Protein AF-A0A2H6ND97-F1 (afdb_monomer)

Secondary structure (DSSP, 8-state):
----------------------------------PPPPPP-HHHHHH-TTEEE-SSTTEEEETTTTEEEE-TTTTHHHHHHHHHSHHHHHHHHHHHHSPPGGGTSPPSS--HHHHHHHHHHHHHHIIIIISTTT---TTHHHHHHHHHHHHT-TT----HHHHHHHIIIIIHHHHHHHHHHHHTT-S-EEEEE--EEETTEEEEEEEEEEEETTTEEEEEEEEEEEES---HHHHHHHHHHHHHHTT---

Nearest PDB structures (foldseek):
  6m81-assembly1_C-2  TM=5.224E-01  e=5.714E-01  Streptomyces fradiae
  8esd-assembly1_N  TM=2.437E-01  e=3.984E-02  Homo sapiens
  4x55-assembly1_A  TM=3.660E-01  e=1.658E+00  Acinetobacter baumannii
  4pn1-assembly1_B  TM=4.320E-01  e=6.096E+00  Schizosaccharomyces pombe
  9hcj-assembly1_R0  TM=2.308E-01  e=7.682E-01  Dictyostelium discoideum

pLDDT: mean 81.73, std 19.16, range [28.67, 96.5]

Radius of gyration: 41.6 Å; Cα contacts (8 Å, |Δi|>4): 241; chains: 1; bounding box: 97×61×101 Å

Mean predicted aligned error: 16.31 Å

Sequence (250 aa):
PLMAFSSSPGTSVLCSGRSTAAELPTQIFNIMSKKRRCKFNNDLRSEFPFIKKAKSDYMVKCEKCNGEFSISHGGKNDISKHLKTQKHKRYLNTAASSSKIQEIFQKTTYGDKEKKLALAEGLMSFHAISDINHNHSFRFMDCTSQVVKKLFNKNFACARTKSEAIVCNVLSPYAFSELNKNLEKINFISIYSDASNHKDIKLFPTIIRFFDSETGIKIRIFDFVSLPGETSEIIFSSIINILEKKQFKT

Foldseek 3Di:
DDDDDDDDDDDDDDDDDDDDDDDDDDDDDPPPDPQFFDFDDVVLCVVQVQWADDPDRQWIAGNQQRDIDGCGHPNVVVVVVVCVDPSSVVSNVCVVPDDDVVVVDDDPDDDPVRVVLVVVLLVCLCVQCVDPVHNDQLQVQQVVQVVCCVPPNVPRDRHSVNSCCSVVVPVVVVVLVVVLVQVVVFDDKDWDWDWDDDPQWTKIFTKIWGADPVPGIDIGTQDIDTWRDDDPVRVVVVVVVSCVVSVNDD

Solvent-accessible surface area (backbone atoms only — not comparable to full-atom values): 15347 Å² total; per-residue (Å²): 138,89,85,87,88,79,85,88,88,89,82,91,82,88,86,88,86,88,83,89,82,81,91,75,94,73,90,72,83,83,77,78,73,79,79,76,66,34,58,81,46,71,69,58,37,69,77,36,73,57,47,41,82,47,98,42,65,36,29,33,30,32,66,81,58,73,46,74,49,68,21,34,85,52,36,70,54,37,53,55,50,48,64,68,31,67,69,40,48,50,39,49,51,50,60,70,72,51,78,61,72,77,76,73,52,84,71,94,69,78,54,72,68,56,50,53,48,53,49,52,45,49,50,50,36,39,52,44,40,67,29,85,90,55,55,38,61,58,70,57,28,55,60,47,25,54,51,46,18,72,77,77,35,80,81,53,78,44,30,33,72,53,31,49,49,44,43,66,70,48,52,47,55,48,54,52,54,54,52,51,61,54,50,76,75,48,92,64,76,46,82,47,73,54,84,49,72,57,88,92,44,34,33,36,46,35,30,39,34,39,70,40,94,91,80,40,78,44,76,46,82,73,48,75,44,79,43,100,64,84,49,70,67,56,52,52,51,48,53,51,53,53,38,52,76,69,67,50,85,124

Structure (mmCIF, N/CA/C/O backbone):
data_AF-A0A2H6ND97-F1
#
_entry.id   AF-A0A2H6ND97-F1
#
loop_
_atom_site.group_PDB
_atom_site.id
_atom_site.type_symbol
_atom_site.label_atom_id
_atom_site.label_alt_id
_atom_site.label_comp_id
_atom_site.label_asym_id
_atom_site.label_entity_id
_atom_site.label_seq_id
_atom_site.pdbx_PDB_ins_code
_atom_site.Cartn_x
_atom_site.Cartn_y
_atom_site.Cartn_z
_atom_site.occupancy
_atom_site.B_iso_or_equiv
_atom_site.auth_seq_id
_atom_site.auth_comp_id
_atom_site.auth_asym_id
_atom_site.auth_atom_id
_atom_site.pdbx_PDB_model_num
ATOM 1 N N . PRO A 1 1 ? -54.357 34.511 9.712 1.00 42.59 1 PRO A N 1
ATOM 2 C CA . PRO A 1 1 ? -55.772 34.549 10.146 1.00 42.59 1 PRO A CA 1
ATOM 3 C C . PRO A 1 1 ? -55.859 34.940 11.625 1.00 42.59 1 PRO A C 1
ATOM 5 O O . PRO A 1 1 ? -55.435 34.196 12.502 1.00 42.59 1 PRO A O 1
ATOM 8 N N . LEU A 1 2 ? -56.302 36.177 11.835 1.00 28.67 2 LEU A N 1
ATOM 9 C CA . LEU A 1 2 ? -56.611 36.801 13.115 1.00 28.67 2 LEU A CA 1
ATOM 10 C C . LEU A 1 2 ? -57.706 36.031 13.868 1.00 28.67 2 LEU A C 1
ATOM 12 O O . LEU A 1 2 ? -58.612 35.508 13.227 1.00 28.67 2 LEU A O 1
ATOM 16 N N . MET A 1 3 ? -57.679 36.064 15.201 1.00 35.06 3 MET A N 1
ATOM 17 C CA . MET A 1 3 ? -58.667 36.791 16.022 1.00 35.06 3 MET A CA 1
ATOM 18 C C . MET A 1 3 ? -58.391 36.559 17.515 1.00 35.06 3 MET A C 1
A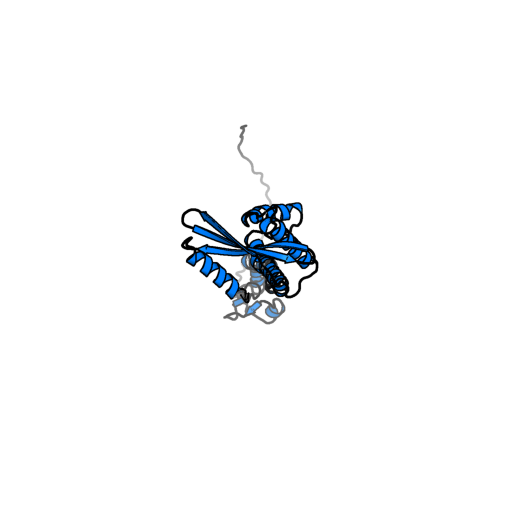TOM 20 O O . MET A 1 3 ? -58.026 35.468 17.942 1.00 35.06 3 MET A O 1
ATOM 24 N N . ALA A 1 4 ? -58.523 37.649 18.266 1.00 33.72 4 ALA A N 1
ATOM 25 C CA . ALA A 1 4 ? -58.331 37.790 19.703 1.00 33.72 4 ALA A CA 1
ATOM 26 C C . ALA A 1 4 ? -59.662 37.590 20.469 1.00 33.72 4 ALA A C 1
ATOM 28 O O . ALA A 1 4 ? -60.594 37.026 19.908 1.00 33.72 4 ALA A O 1
ATOM 29 N N . PHE A 1 5 ? -59.724 38.146 21.691 1.00 32.31 5 PHE A N 1
ATOM 30 C CA . PHE A 1 5 ? -60.835 38.289 22.662 1.00 32.31 5 PHE A CA 1
ATOM 31 C C . PHE A 1 5 ? -60.819 37.260 23.814 1.00 32.31 5 PHE A C 1
ATOM 33 O O . PHE A 1 5 ? -60.649 36.074 23.576 1.00 32.31 5 PHE A O 1
ATOM 40 N N . SER A 1 6 ? -61.011 37.596 25.098 1.00 31.42 6 SER A N 1
ATOM 41 C CA . SER A 1 6 ? -61.066 38.870 25.845 1.00 31.42 6 SER A CA 1
ATOM 42 C C . SER A 1 6 ? -61.337 38.581 27.338 1.00 31.42 6 SER A C 1
ATOM 44 O O . SER A 1 6 ? -62.064 37.644 27.641 1.00 31.42 6 SER A O 1
ATOM 46 N N . SER A 1 7 ? -60.789 39.430 28.220 1.00 32.62 7 SER A N 1
ATOM 47 C CA . SER A 1 7 ? -61.347 39.984 29.485 1.00 32.62 7 SER A CA 1
ATOM 48 C C . SER A 1 7 ? -62.033 39.118 30.576 1.00 32.62 7 SER A C 1
ATOM 50 O O . SER A 1 7 ? -63.025 38.440 30.338 1.00 32.62 7 SER A O 1
ATOM 52 N N . SER A 1 8 ? -61.542 39.332 31.809 1.00 32.28 8 SER A N 1
ATOM 53 C CA . SER A 1 8 ? -62.009 39.040 33.195 1.00 32.28 8 SER A CA 1
ATOM 54 C C . SER A 1 8 ? -63.417 39.601 33.565 1.00 32.28 8 SER A C 1
ATOM 56 O O . SER A 1 8 ? -64.051 40.142 32.662 1.00 32.28 8 SER A O 1
ATOM 58 N N . PRO A 1 9 ? -63.883 39.705 34.851 1.00 44.09 9 PRO A N 1
ATOM 59 C CA . PRO A 1 9 ? -63.576 39.051 36.156 1.00 44.09 9 PRO A CA 1
ATOM 60 C C . PRO A 1 9 ? -64.848 38.660 36.999 1.00 44.09 9 PRO A C 1
ATOM 62 O O . PRO A 1 9 ? -65.975 38.893 36.578 1.00 44.09 9 PRO A O 1
ATOM 65 N N . GLY A 1 10 ? -64.666 38.166 38.241 1.00 29.59 10 GLY A N 1
ATOM 66 C CA . GLY A 1 10 ? -65.697 38.085 39.314 1.00 29.59 10 GLY A CA 1
ATOM 67 C C . GLY A 1 10 ? -66.042 36.645 39.747 1.00 29.59 10 GLY A C 1
ATOM 68 O O . GLY A 1 10 ? -65.945 35.736 38.938 1.00 29.59 10 GLY A O 1
ATOM 69 N N . THR A 1 11 ? -66.414 36.290 40.981 1.00 32.81 11 THR A N 1
ATOM 70 C CA . THR A 1 11 ? -66.729 37.024 42.217 1.00 32.81 11 THR A CA 1
ATOM 71 C C . THR A 1 11 ? -66.688 36.010 43.377 1.00 32.81 11 THR A C 1
ATOM 73 O O . THR A 1 11 ? -66.911 34.817 43.188 1.00 32.81 11 THR A O 1
ATOM 76 N N . SER A 1 12 ? -66.400 36.495 44.580 1.00 32.78 12 SER A N 1
ATOM 77 C CA . SER A 1 12 ? -66.415 35.807 45.877 1.00 32.78 12 SER A CA 1
ATOM 78 C C . SER A 1 12 ? -67.791 35.285 46.317 1.00 32.78 12 SER A C 1
ATOM 80 O O . SER A 1 12 ? -68.779 35.997 46.150 1.00 32.78 12 SER A O 1
ATOM 82 N N . VAL A 1 13 ? -67.826 34.157 47.042 1.00 36.06 13 VAL A N 1
ATOM 83 C CA . VAL A 1 13 ? -68.903 33.820 47.995 1.00 36.06 13 VAL A CA 1
ATOM 84 C C . VAL A 1 13 ? -68.297 33.230 49.276 1.00 36.06 13 VAL A C 1
ATOM 86 O O . VAL A 1 13 ? -67.454 32.336 49.230 1.00 36.06 13 VAL A O 1
ATOM 89 N N . LEU A 1 14 ? -68.721 33.795 50.410 1.00 30.95 14 LEU A N 1
ATOM 90 C CA . LEU A 1 14 ? -68.419 33.399 51.785 1.00 30.95 14 LEU A CA 1
ATOM 91 C C . LEU A 1 14 ? -69.049 32.044 52.147 1.00 30.95 14 LEU A C 1
ATOM 93 O O . LEU A 1 14 ? -70.164 31.768 51.722 1.00 30.95 14 LEU A O 1
ATOM 97 N N . CYS A 1 15 ? -68.450 31.316 53.096 1.00 31.92 15 CYS A N 1
ATOM 98 C CA . CYS A 1 15 ? -69.234 30.818 54.230 1.00 31.92 15 CYS A CA 1
ATOM 99 C C . CYS A 1 15 ? -68.372 30.573 55.477 1.00 31.92 15 CYS A C 1
ATOM 101 O O . CYS A 1 15 ? -67.265 30.045 55.433 1.00 31.92 15 CYS A O 1
ATOM 103 N N . SER A 1 16 ? -68.925 31.040 56.586 1.00 30.59 16 SER A N 1
ATOM 104 C CA . SER A 1 16 ? -68.408 31.176 57.942 1.00 30.59 16 SER A CA 1
ATOM 105 C C . SER A 1 16 ? -68.450 29.887 58.766 1.00 30.59 16 SER A C 1
ATOM 107 O O . SER A 1 16 ? -69.425 29.145 58.691 1.00 30.59 16 SER A O 1
ATOM 109 N N . GLY A 1 17 ? -67.483 29.717 59.672 1.00 32.62 17 GLY A N 1
ATOM 110 C CA . GLY A 1 17 ? -67.534 28.737 60.760 1.00 32.62 17 GLY A CA 1
ATOM 111 C C . GLY A 1 17 ? -66.622 29.148 61.915 1.00 32.62 17 GLY A C 1
ATOM 112 O O . GLY A 1 17 ? -65.412 28.965 61.858 1.00 32.62 17 GLY A O 1
ATOM 113 N N . ARG A 1 18 ? -67.212 29.757 62.945 1.00 31.30 18 ARG A N 1
ATOM 114 C CA . ARG A 1 18 ? -66.576 30.243 64.178 1.00 31.30 18 ARG A CA 1
ATOM 115 C C . ARG A 1 18 ? -66.585 29.114 65.211 1.00 31.30 18 ARG A C 1
ATOM 117 O O . ARG A 1 18 ? -67.646 28.547 65.448 1.00 31.30 18 ARG A O 1
ATOM 124 N N . SER A 1 19 ? -65.463 28.823 65.864 1.00 35.66 19 SER A N 1
ATOM 125 C CA . SER A 1 19 ? -65.437 28.146 67.172 1.00 35.66 19 SER A CA 1
ATOM 126 C C . SER A 1 19 ? -64.138 28.484 67.903 1.00 35.66 19 SER A C 1
ATOM 128 O O . SER A 1 19 ? -63.039 28.211 67.439 1.00 35.66 19 SER A O 1
ATOM 130 N N . THR A 1 20 ? -64.315 29.173 69.021 1.00 39.00 20 THR A N 1
ATOM 131 C CA . THR A 1 20 ? -63.338 29.644 70.004 1.00 39.00 20 THR A CA 1
ATOM 132 C C . THR A 1 20 ? -62.851 28.512 70.908 1.00 39.00 20 THR A C 1
ATOM 134 O O . THR A 1 20 ? -63.698 27.754 71.369 1.00 39.00 20 THR A O 1
ATOM 137 N N . ALA A 1 21 ? -61.562 28.481 71.273 1.00 31.41 21 ALA A N 1
ATOM 138 C CA . ALA A 1 21 ? -61.109 28.140 72.632 1.00 31.41 21 ALA A CA 1
ATOM 139 C C . ALA A 1 21 ? -59.585 28.323 72.809 1.00 31.41 21 ALA A C 1
ATOM 141 O O . ALA A 1 21 ? -58.796 27.666 72.141 1.00 31.41 21 ALA A O 1
ATOM 142 N N . ALA A 1 22 ? -59.242 29.179 73.777 1.00 34.50 22 ALA A N 1
ATOM 143 C CA . ALA A 1 22 ? -58.078 29.145 74.668 1.00 34.50 22 ALA A CA 1
ATOM 144 C C . ALA A 1 22 ? -56.649 29.183 74.080 1.00 34.50 22 ALA A C 1
ATOM 146 O O . ALA A 1 22 ? -56.059 28.168 73.717 1.00 34.50 22 ALA A O 1
ATOM 147 N N . GLU A 1 23 ? -56.038 30.368 74.159 1.00 36.44 23 GLU A N 1
ATOM 148 C CA . GLU A 1 23 ? -54.586 30.529 74.259 1.00 36.44 23 GLU A CA 1
ATOM 149 C C . GLU A 1 23 ? -54.093 30.050 75.638 1.00 36.44 23 GLU A C 1
ATOM 151 O O . GLU A 1 23 ? -54.590 30.486 76.676 1.00 36.44 23 GLU A O 1
ATOM 156 N N . LEU A 1 24 ? -53.078 29.184 75.643 1.00 32.31 24 LEU A N 1
ATOM 157 C CA . LEU A 1 24 ? -52.228 28.881 76.798 1.00 32.31 24 LEU A CA 1
ATOM 158 C C . LEU A 1 24 ? -50.775 29.161 76.379 1.00 32.31 24 LEU A C 1
ATOM 160 O O . LEU A 1 24 ? -50.288 28.541 75.430 1.00 32.31 24 LEU A O 1
ATOM 164 N N . PRO A 1 25 ? -50.057 30.091 77.033 1.00 45.16 25 PRO A N 1
ATOM 165 C CA . PRO A 1 25 ? -48.719 30.466 76.612 1.00 45.16 25 PRO A CA 1
ATOM 166 C C . PRO A 1 25 ? -47.714 29.464 77.177 1.00 45.16 25 PRO A C 1
ATOM 168 O O . PRO A 1 25 ? -47.534 29.368 78.387 1.00 45.16 25 PRO A O 1
ATOM 171 N N . THR A 1 26 ? -47.012 28.737 76.308 1.00 38.34 26 THR A N 1
ATOM 172 C CA . THR A 1 26 ? -45.826 27.980 76.732 1.00 38.34 26 THR A CA 1
ATOM 173 C C . THR A 1 26 ? -44.626 28.437 75.921 1.00 38.34 26 THR A C 1
ATOM 175 O O . THR A 1 26 ? -44.453 28.080 74.757 1.00 38.34 26 THR A O 1
ATOM 178 N N . GLN A 1 27 ? -43.804 29.275 76.551 1.00 46.97 27 GLN A N 1
ATOM 179 C CA . GLN A 1 27 ? -42.460 29.592 76.090 1.00 46.97 27 GLN A CA 1
ATOM 180 C C . GLN A 1 27 ? -41.641 28.295 76.052 1.00 46.97 27 GLN A C 1
ATOM 182 O O . GLN A 1 27 ? -41.197 27.803 77.087 1.00 46.97 27 GLN A O 1
ATOM 187 N N . ILE A 1 28 ? -41.436 27.730 74.862 1.00 41.16 28 ILE A N 1
ATOM 188 C CA . ILE A 1 28 ? -40.452 26.666 74.660 1.00 41.16 28 ILE A CA 1
ATOM 189 C C . ILE A 1 28 ? -39.147 27.326 74.221 1.00 41.16 28 ILE A C 1
ATOM 191 O O . ILE A 1 28 ? -39.034 27.890 73.134 1.00 41.16 28 ILE A O 1
ATOM 195 N N . PHE A 1 29 ? -38.168 27.255 75.119 1.00 38.69 29 PHE A N 1
ATOM 196 C CA . PHE A 1 29 ? -36.759 27.563 74.907 1.00 38.69 29 PHE A CA 1
ATOM 197 C C . PHE A 1 29 ? -36.265 27.074 73.536 1.00 38.69 29 PHE A C 1
ATOM 199 O O . PHE A 1 29 ? -36.185 25.875 73.270 1.00 38.69 29 PHE A O 1
ATOM 206 N N . ASN A 1 30 ? -35.863 28.010 72.679 1.00 41.06 30 ASN A N 1
ATOM 207 C CA . ASN A 1 30 ? -35.266 27.718 71.383 1.00 41.06 30 ASN A CA 1
ATOM 208 C C . ASN A 1 30 ? -33.776 27.358 71.571 1.00 41.06 30 ASN A C 1
ATOM 210 O O . ASN A 1 30 ? -32.883 28.153 71.280 1.00 41.06 30 ASN A O 1
ATOM 214 N N . ILE A 1 31 ? -33.479 26.166 72.100 1.00 49.66 31 ILE A N 1
ATOM 215 C CA . ILE A 1 31 ? -32.113 25.622 72.075 1.00 49.66 31 ILE A CA 1
ATOM 216 C C . ILE A 1 31 ? -31.873 25.083 70.663 1.00 49.66 31 ILE A C 1
ATOM 218 O O . ILE A 1 31 ? -32.114 23.911 70.366 1.00 49.66 31 ILE A O 1
ATOM 222 N N . MET A 1 32 ? -31.385 25.938 69.763 1.00 47.47 32 MET A N 1
ATOM 223 C CA . MET A 1 32 ? -30.831 25.483 68.489 1.00 47.47 32 MET A CA 1
ATOM 224 C C . MET A 1 32 ? -29.595 24.621 68.771 1.00 47.47 32 MET A C 1
ATOM 226 O O . MET A 1 32 ? -28.483 25.123 68.937 1.00 47.47 32 MET A O 1
ATOM 230 N N . SER A 1 33 ? -29.779 23.302 68.833 1.00 52.84 33 SER A N 1
ATOM 231 C CA . SER A 1 33 ? -28.662 22.362 68.887 1.00 52.84 33 SER A CA 1
ATOM 232 C C . SER A 1 33 ? -27.749 22.594 67.676 1.00 52.84 33 SER A C 1
ATOM 234 O O . SER A 1 33 ? -28.172 22.573 66.516 1.00 52.84 33 SER A O 1
ATOM 236 N N . LYS A 1 34 ? -26.466 22.867 67.933 1.00 58.28 34 LYS A N 1
ATOM 237 C CA . LYS A 1 34 ? -25.456 23.021 66.881 1.00 58.28 34 LYS A CA 1
ATOM 238 C C . LYS A 1 34 ? -25.387 21.701 66.110 1.00 58.28 34 LYS A C 1
ATOM 240 O O . LYS A 1 34 ? -24.905 20.707 66.653 1.00 58.28 34 LYS A O 1
ATOM 245 N N . LYS A 1 35 ? -25.892 21.673 64.866 1.00 63.50 35 LYS A N 1
ATOM 246 C CA . LYS A 1 35 ? -25.902 20.462 64.025 1.00 63.50 35 LYS A CA 1
ATOM 247 C C . LYS A 1 35 ? -24.499 19.849 64.005 1.00 63.50 35 LYS A C 1
ATOM 249 O O . LYS A 1 35 ? -23.542 20.487 63.559 1.00 63.50 35 LYS A O 1
ATOM 254 N N . ARG A 1 36 ? -24.369 18.629 64.538 1.00 75.81 36 ARG A N 1
ATOM 255 C CA . ARG A 1 36 ? -23.093 17.904 64.570 1.00 75.81 36 ARG A CA 1
ATOM 256 C C . ARG A 1 36 ? -22.639 17.651 63.135 1.00 75.81 36 ARG A C 1
ATOM 258 O O . ARG A 1 36 ? -23.415 17.169 62.316 1.00 75.81 36 ARG A O 1
ATOM 265 N N . ARG A 1 37 ? -21.383 17.997 62.834 1.00 84.19 37 ARG A N 1
ATOM 266 C CA . ARG A 1 37 ? -20.800 17.750 61.512 1.00 84.19 37 ARG A CA 1
ATOM 267 C C . ARG A 1 37 ? -20.569 16.253 61.318 1.00 84.19 37 ARG A C 1
ATOM 269 O O . ARG A 1 37 ? -20.000 15.611 62.198 1.00 84.19 37 ARG A O 1
ATOM 276 N N . CYS A 1 38 ? -20.978 15.716 60.173 1.00 88.00 38 CYS A N 1
ATOM 277 C CA . CYS A 1 38 ? -20.777 14.308 59.833 1.00 88.00 38 CYS A CA 1
ATOM 278 C C . CYS A 1 38 ? -19.351 14.076 59.311 1.00 88.00 38 CYS A C 1
ATOM 280 O O . CYS A 1 38 ? -18.889 14.795 58.426 1.00 88.00 38 CYS A O 1
ATOM 282 N N . LYS A 1 39 ? -18.653 13.089 59.881 1.00 91.62 39 LYS A N 1
ATOM 283 C CA . LYS A 1 39 ? -17.305 12.668 59.477 1.00 91.62 39 LYS A CA 1
ATOM 284 C C . LYS A 1 39 ? -17.371 11.369 58.684 1.00 91.62 39 LYS A C 1
ATOM 286 O O . LYS A 1 39 ? -18.285 10.572 58.883 1.00 91.62 39 LYS A O 1
ATOM 291 N N . PHE A 1 40 ? -16.375 11.132 57.838 1.00 91.38 40 PHE A N 1
ATOM 292 C CA . PHE A 1 40 ? -16.239 9.856 57.143 1.00 91.38 40 PHE A CA 1
ATOM 293 C C . PHE A 1 40 ? -16.006 8.725 58.158 1.00 91.38 40 PHE A C 1
ATOM 295 O O . PHE A 1 40 ? -15.092 8.816 58.979 1.00 91.38 40 PHE A O 1
ATOM 302 N N . ASN A 1 41 ? -16.837 7.683 58.114 1.00 90.12 41 ASN A N 1
ATOM 303 C CA . ASN A 1 41 ? -16.824 6.555 59.047 1.00 90.12 41 ASN A CA 1
ATOM 304 C C . ASN A 1 41 ? -16.849 5.211 58.293 1.00 90.12 41 ASN A C 1
ATOM 306 O O . ASN A 1 41 ? -16.947 5.169 57.064 1.00 90.12 41 ASN A O 1
ATOM 310 N N . ASN A 1 42 ? -16.744 4.106 59.036 1.00 89.69 42 ASN A N 1
ATOM 311 C CA . ASN A 1 42 ? -16.729 2.765 58.448 1.00 89.69 42 ASN A CA 1
ATOM 312 C C . ASN A 1 42 ? -18.060 2.397 57.773 1.00 89.69 42 ASN A C 1
ATOM 314 O O . ASN A 1 42 ? -18.031 1.704 56.761 1.00 89.69 42 ASN A O 1
ATOM 318 N N . ASP A 1 43 ? -19.190 2.921 58.257 1.00 90.69 43 ASP A N 1
ATOM 319 C CA . ASP A 1 43 ? -20.515 2.662 57.674 1.00 90.69 43 ASP A CA 1
ATOM 320 C C . ASP A 1 43 ? -20.655 3.285 56.277 1.00 90.69 43 ASP A C 1
ATOM 322 O O . ASP A 1 43 ? -21.117 2.650 55.334 1.00 90.69 43 ASP A O 1
ATOM 326 N N . LEU A 1 44 ? -20.188 4.526 56.100 1.00 89.62 44 LEU A N 1
ATOM 327 C CA . LEU A 1 44 ? -20.158 5.170 54.784 1.00 89.62 44 LEU A CA 1
ATOM 328 C C . LEU A 1 44 ? -19.164 4.484 53.844 1.00 89.62 44 LEU A C 1
ATOM 330 O O . LEU A 1 44 ? -19.387 4.458 52.635 1.00 89.62 44 LEU A O 1
ATOM 334 N N . ARG A 1 45 ? -18.076 3.924 54.384 1.00 91.00 45 ARG A N 1
ATOM 335 C CA . ARG A 1 45 ? -17.090 3.168 53.606 1.00 91.00 45 ARG A CA 1
ATOM 336 C C . ARG A 1 45 ? -17.637 1.821 53.132 1.00 91.00 45 ARG A C 1
ATOM 338 O O . ARG A 1 45 ? -17.318 1.421 52.016 1.00 91.00 45 ARG A O 1
ATOM 345 N N . SER A 1 46 ? -18.423 1.124 53.953 1.00 91.31 46 SER A N 1
ATOM 346 C CA . SER A 1 46 ? -19.050 -0.144 53.567 1.00 91.31 46 SER A CA 1
ATOM 347 C C . SER A 1 46 ? -20.183 0.074 52.565 1.00 91.31 46 SER A C 1
ATOM 349 O O . SER A 1 46 ? -20.269 -0.661 51.585 1.00 91.31 46 SER A O 1
ATOM 351 N N . GLU A 1 47 ? -20.995 1.120 52.744 1.00 93.62 47 GLU A N 1
ATOM 352 C CA . GLU A 1 47 ? -22.092 1.438 51.824 1.00 93.62 47 GLU A CA 1
ATOM 353 C C . GLU A 1 47 ? -21.603 2.035 50.492 1.00 93.62 47 GLU A C 1
ATOM 355 O O . GLU A 1 47 ? -22.149 1.731 49.431 1.00 93.62 47 GLU A O 1
ATOM 360 N N . PHE A 1 48 ? -20.542 2.849 50.516 1.00 92.44 48 PHE A N 1
ATOM 361 C CA . PHE A 1 48 ? -19.969 3.475 49.322 1.00 92.44 48 PHE A CA 1
ATOM 362 C C . PHE A 1 48 ? -18.463 3.175 49.181 1.00 92.44 48 PHE A C 1
ATOM 364 O O . PHE A 1 48 ? -17.635 4.065 49.394 1.00 92.44 48 PHE A O 1
ATOM 371 N N . PRO A 1 49 ? -18.072 1.963 48.734 1.00 93.50 49 PRO A N 1
ATOM 372 C CA . PRO A 1 49 ? -16.663 1.544 48.675 1.00 93.50 49 PRO A CA 1
ATOM 373 C C . PRO A 1 49 ? -15.764 2.407 47.776 1.00 93.50 49 PRO A C 1
ATOM 375 O O . PRO A 1 49 ? -14.555 2.470 47.973 1.00 93.50 49 PRO A O 1
ATOM 378 N N . PHE A 1 50 ? -16.355 3.078 46.783 1.00 92.50 50 PHE A N 1
ATOM 379 C CA . PHE A 1 50 ? -15.671 3.959 45.828 1.00 92.50 50 PHE A CA 1
ATOM 380 C C . PHE A 1 50 ? -15.508 5.405 46.335 1.00 92.50 50 PHE A C 1
ATOM 382 O O . PHE A 1 50 ? -15.048 6.274 45.589 1.00 92.50 50 PHE A O 1
ATOM 389 N N . ILE A 1 51 ? -15.936 5.697 47.565 1.00 94.56 51 ILE A N 1
ATOM 390 C CA . ILE A 1 51 ? -15.734 6.983 48.229 1.00 94.56 51 ILE A CA 1
ATOM 391 C C . ILE A 1 51 ? -14.587 6.827 49.231 1.00 94.56 51 ILE A C 1
ATOM 393 O O . ILE A 1 51 ? -14.644 6.004 50.142 1.00 94.56 51 ILE A O 1
ATOM 397 N N . LYS A 1 52 ? -13.541 7.642 49.083 1.00 93.38 52 LYS A N 1
ATOM 398 C CA . LYS A 1 52 ? -12.379 7.658 49.979 1.00 93.38 52 LYS A CA 1
ATOM 399 C C . LYS A 1 52 ? -12.302 8.960 50.762 1.00 93.38 52 LYS A C 1
ATOM 401 O O . LYS A 1 52 ? -12.724 10.011 50.285 1.00 93.38 52 LYS A O 1
ATOM 406 N N . LYS A 1 53 ? -11.726 8.902 51.962 1.00 92.62 53 LYS A N 1
ATOM 407 C CA . LYS A 1 53 ? -11.394 10.096 52.748 1.00 92.62 53 LYS A CA 1
ATOM 408 C C . LYS A 1 53 ? -10.409 10.974 51.965 1.00 92.62 53 LYS A C 1
ATOM 410 O O . LYS A 1 53 ? -9.443 10.457 51.406 1.00 92.62 53 LYS A O 1
ATOM 415 N N . ALA A 1 54 ? -10.666 12.278 51.916 1.00 90.12 54 ALA A N 1
ATOM 416 C CA . ALA A 1 54 ? -9.777 13.259 51.297 1.00 90.12 54 ALA A CA 1
ATOM 417 C C . ALA A 1 54 ? -8.917 13.960 52.370 1.00 90.12 54 ALA A C 1
ATOM 419 O O . ALA A 1 54 ? -8.588 13.373 53.399 1.00 90.12 54 ALA A O 1
ATOM 420 N N . LYS A 1 55 ? -8.550 15.227 52.142 1.00 84.06 55 LYS A N 1
ATOM 421 C CA . LYS A 1 55 ? -7.641 16.000 53.010 1.00 84.06 55 LYS A CA 1
ATOM 422 C C . LYS A 1 55 ? -8.132 16.179 54.453 1.00 84.06 55 LYS A C 1
ATOM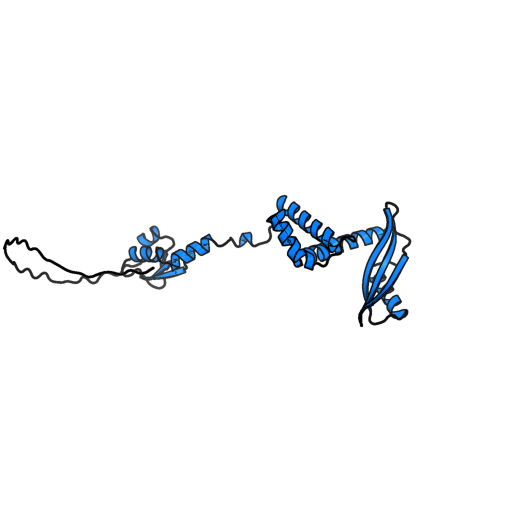 424 O O . LYS A 1 55 ? -7.320 16.409 55.340 1.00 84.06 55 LYS A O 1
ATOM 429 N N . SER A 1 56 ? -9.439 16.105 54.703 1.00 87.62 56 SER A N 1
ATOM 430 C CA . SER A 1 56 ? -10.022 16.287 56.036 1.00 87.62 56 SER A CA 1
ATOM 431 C C . SER A 1 56 ? -11.048 15.204 56.361 1.00 87.62 56 SER A C 1
ATOM 433 O O . SER A 1 56 ? -11.597 14.569 55.465 1.00 87.62 56 SER A O 1
ATOM 435 N N . ASP A 1 57 ? -11.356 15.028 57.650 1.00 86.38 57 ASP A N 1
ATOM 436 C CA . ASP A 1 57 ? -12.393 14.100 58.143 1.00 86.38 57 ASP A CA 1
ATOM 437 C C . ASP A 1 57 ? -13.786 14.332 57.539 1.00 86.38 57 ASP A C 1
ATOM 439 O O . ASP A 1 57 ? -14.635 13.444 57.589 1.00 86.38 57 ASP A O 1
ATOM 443 N N . TYR A 1 58 ? -14.026 15.527 57.000 1.00 91.88 58 TYR A N 1
ATOM 444 C CA . TYR A 1 58 ? -15.315 15.963 56.468 1.00 91.88 58 TYR A CA 1
ATOM 445 C C . TYR A 1 58 ? -15.351 16.001 54.938 1.00 91.88 58 TYR A C 1
ATOM 447 O O . TYR A 1 58 ? -16.411 16.238 54.366 1.00 91.88 58 TYR A O 1
ATOM 455 N N . MET A 1 59 ? -14.208 15.820 54.276 1.00 92.50 59 MET A N 1
ATOM 456 C CA . MET A 1 59 ? -14.083 15.844 52.822 1.00 92.50 59 MET A CA 1
ATOM 457 C C . MET A 1 59 ? -13.870 14.429 52.310 1.00 92.50 59 MET A C 1
ATOM 459 O O . MET A 1 59 ? -13.065 13.664 52.847 1.00 92.50 59 MET A O 1
ATOM 463 N N . VAL A 1 60 ? -14.559 14.099 51.229 1.00 94.38 60 VAL A N 1
ATOM 464 C CA . VAL A 1 60 ? -14.441 12.805 50.572 1.00 94.38 60 VAL A CA 1
ATOM 465 C C . VAL A 1 60 ? -14.170 12.981 49.091 1.00 94.38 60 VAL A C 1
ATOM 467 O O . VAL A 1 60 ? -14.512 13.997 48.486 1.00 94.38 60 VAL A O 1
ATOM 470 N N . LYS A 1 61 ? -13.549 11.964 48.510 1.00 95.31 61 LYS A N 1
ATOM 471 C CA . LYS A 1 61 ? -13.201 11.874 47.105 1.00 95.31 61 LYS A CA 1
ATOM 472 C C . LYS A 1 61 ? -13.911 10.682 46.486 1.00 95.31 61 LYS A C 1
ATOM 474 O O . LYS A 1 61 ? -13.787 9.559 46.966 1.00 95.31 61 LYS A O 1
ATOM 479 N N . CYS A 1 62 ? -14.636 10.929 45.406 1.00 95.12 62 CYS A N 1
ATOM 480 C CA . CYS A 1 62 ? -15.251 9.888 44.599 1.00 95.12 62 CYS A CA 1
ATOM 481 C C . CYS A 1 62 ? -14.245 9.354 43.585 1.00 95.12 62 CYS A C 1
ATOM 483 O O . CYS A 1 62 ? -13.810 10.095 42.708 1.00 95.12 62 CYS A O 1
ATOM 485 N N . GLU A 1 63 ? -13.906 8.071 43.662 1.00 93.62 63 GLU A N 1
ATOM 486 C CA . GLU A 1 63 ? -12.971 7.436 42.727 1.00 93.62 63 GLU A CA 1
ATOM 487 C C . GLU A 1 63 ? -13.557 7.278 41.328 1.00 93.62 63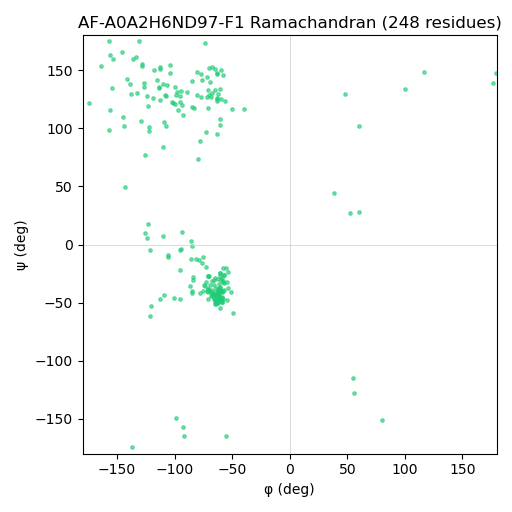 GLU A C 1
ATOM 489 O O . GLU A 1 63 ? -12.822 7.290 40.347 1.00 93.62 63 GLU A O 1
ATOM 494 N N . LYS A 1 64 ? -14.888 7.185 41.219 1.00 90.38 64 LYS A N 1
ATOM 495 C CA . LYS A 1 64 ? -15.560 7.015 39.927 1.00 90.38 64 LYS A CA 1
ATOM 496 C C . LYS A 1 64 ? -15.481 8.247 39.044 1.00 90.38 64 LYS A C 1
ATOM 498 O O . LYS A 1 64 ? -15.421 8.076 37.843 1.00 90.38 64 LYS A O 1
ATOM 503 N N . CYS A 1 65 ? -15.511 9.456 39.607 1.00 92.31 65 CYS A N 1
ATOM 504 C CA . CYS A 1 65 ? -15.466 10.703 38.830 1.00 92.31 65 CYS A CA 1
ATOM 505 C C . CYS A 1 65 ? -14.343 11.657 39.265 1.00 92.31 65 CYS A C 1
ATOM 507 O O . CYS A 1 65 ? -14.342 12.830 38.887 1.00 92.31 65 CYS A O 1
ATOM 509 N N . ASN A 1 66 ? -13.441 11.181 40.128 1.00 90.69 66 ASN A N 1
ATOM 510 C CA . ASN A 1 66 ? -12.334 11.926 40.729 1.00 90.69 66 ASN A CA 1
ATOM 511 C C . ASN A 1 66 ? -12.752 13.255 41.406 1.00 90.69 66 ASN A C 1
ATOM 513 O O . ASN A 1 66 ? -11.979 14.209 41.450 1.00 90.69 66 ASN A O 1
ATOM 517 N N . GLY A 1 67 ? -13.998 13.352 41.884 1.00 91.06 67 GLY A N 1
ATOM 518 C CA . GLY A 1 67 ? -14.566 14.579 42.451 1.00 91.06 67 GLY A CA 1
ATOM 519 C C . GLY A 1 67 ? -14.428 14.633 43.969 1.00 91.06 67 GLY A C 1
ATOM 520 O O . GLY A 1 67 ? -14.786 13.668 44.638 1.00 91.06 67 GLY A O 1
ATOM 521 N N . GLU A 1 68 ? -13.964 15.762 44.505 1.00 94.31 68 GLU A N 1
ATOM 522 C CA . GLU A 1 68 ? -13.893 16.021 45.950 1.00 94.31 68 GLU A CA 1
ATOM 523 C C . GLU A 1 68 ? -15.078 16.882 46.410 1.00 94.31 68 GLU A C 1
ATOM 525 O O . GLU A 1 68 ? -15.445 17.848 45.736 1.00 94.31 68 GLU A O 1
ATOM 530 N N . PHE A 1 69 ? -15.706 16.519 47.530 1.00 94.00 69 PHE A N 1
ATOM 531 C CA . PHE A 1 69 ? -16.831 17.254 48.114 1.00 94.00 69 PHE A CA 1
ATOM 532 C C . PHE A 1 69 ? -16.930 17.041 49.631 1.00 94.00 69 PHE A C 1
ATOM 534 O O . PHE A 1 69 ? -16.395 16.077 50.179 1.00 94.00 69 PHE A O 1
ATOM 541 N N . SER A 1 70 ? -17.619 17.957 50.317 1.00 93.81 70 SER A N 1
ATOM 542 C CA . SER A 1 70 ? -17.849 17.864 51.762 1.00 93.81 70 SER A CA 1
ATOM 543 C C . SER A 1 70 ? -19.072 17.004 52.082 1.00 93.81 70 SER A C 1
ATOM 545 O O . SER A 1 70 ? -20.100 17.119 51.418 1.00 93.81 70 SER A O 1
ATOM 547 N N . ILE A 1 71 ? -18.970 16.206 53.144 1.00 93.50 71 ILE A N 1
ATOM 548 C CA . ILE A 1 71 ? -20.072 15.446 53.753 1.00 93.50 71 ILE A CA 1
ATOM 549 C C . ILE A 1 71 ? -20.474 16.002 55.124 1.00 93.50 71 ILE A C 1
ATOM 551 O O . ILE A 1 71 ? -21.290 15.402 55.821 1.00 93.50 71 ILE A O 1
ATOM 555 N N . SER A 1 72 ? -19.916 17.149 55.533 1.00 90.81 72 SER A N 1
ATOM 556 C CA . SER A 1 72 ? -20.094 17.708 56.880 1.00 90.81 72 SER A CA 1
ATOM 557 C C . SER A 1 72 ? -21.547 17.950 57.278 1.00 90.81 72 SER A C 1
ATOM 559 O O . SER A 1 72 ? -21.829 17.977 58.473 1.00 90.81 72 SER A O 1
ATOM 561 N N . HIS A 1 73 ? -22.452 18.166 56.324 1.00 88.25 73 HIS A N 1
ATOM 562 C CA . HIS A 1 73 ? -23.817 18.615 56.602 1.00 88.25 73 HIS A CA 1
ATOM 563 C C . HIS A 1 73 ? -24.842 17.486 56.551 1.00 88.25 73 HIS A C 1
ATOM 565 O O . HIS A 1 73 ? -25.699 17.400 57.427 1.00 88.25 73 HIS A O 1
ATOM 571 N N . GLY A 1 74 ? -24.774 16.648 55.521 1.00 86.06 74 GLY A N 1
ATOM 572 C CA . GLY A 1 74 ? -25.760 15.620 55.217 1.00 86.06 74 GLY A CA 1
ATOM 573 C C . GLY A 1 74 ? -25.194 14.205 55.178 1.00 86.06 74 GLY A C 1
ATOM 574 O O . GLY A 1 74 ? -25.978 13.273 55.004 1.00 86.06 74 GLY A O 1
ATOM 575 N N . GLY A 1 75 ? -23.878 14.013 55.324 1.00 91.31 75 GLY A N 1
ATOM 576 C CA . GLY A 1 75 ? -23.265 12.684 55.327 1.00 91.31 75 GLY A CA 1
ATOM 577 C C . GLY A 1 75 ? -23.622 11.899 54.062 1.00 91.31 75 GLY A C 1
ATOM 578 O O . GLY A 1 75 ? -23.323 12.307 52.938 1.00 91.31 75 GLY A O 1
ATOM 579 N N . LYS A 1 76 ? -24.369 10.808 54.251 1.00 91.94 76 LYS A N 1
ATOM 580 C CA . LYS A 1 76 ? -24.959 9.979 53.189 1.00 91.94 76 LYS A CA 1
ATOM 581 C C . LYS A 1 76 ? -25.801 10.763 52.176 1.00 91.94 76 LYS A C 1
ATOM 583 O O . LYS A 1 76 ? -25.759 10.464 50.979 1.00 91.94 76 LYS A O 1
ATOM 588 N N . ASN A 1 77 ? -26.547 11.778 52.616 1.00 92.56 77 ASN A N 1
ATOM 589 C CA . ASN A 1 77 ? -27.344 12.604 51.708 1.00 92.56 77 ASN A CA 1
ATOM 590 C C . ASN A 1 77 ? -26.463 13.419 50.758 1.00 92.56 77 ASN A C 1
ATOM 592 O O . ASN A 1 77 ? -26.839 13.601 49.601 1.00 92.56 77 ASN A O 1
ATOM 596 N N . ASP A 1 78 ? -25.293 13.875 51.205 1.00 93.31 78 ASP A N 1
ATOM 597 C CA . ASP A 1 78 ? -24.371 14.633 50.355 1.00 93.31 78 ASP A CA 1
ATOM 598 C C . ASP A 1 78 ? -23.737 13.723 49.295 1.00 93.31 78 ASP A C 1
ATOM 600 O O . ASP A 1 78 ? -23.650 14.104 48.127 1.00 93.31 78 ASP A O 1
ATOM 604 N N . ILE A 1 79 ? -23.415 12.474 49.658 1.00 93.38 79 ILE A N 1
ATOM 605 C CA . ILE A 1 79 ? -22.978 11.441 48.704 1.00 93.38 79 ILE A CA 1
ATOM 606 C C . ILE A 1 79 ? -24.093 11.145 47.692 1.00 93.38 79 ILE A C 1
ATOM 608 O O . ILE A 1 79 ? -23.867 11.172 46.484 1.00 93.38 79 ILE A O 1
ATOM 612 N N . SER A 1 80 ? -25.326 10.947 48.158 1.00 94.12 80 SER A N 1
ATOM 613 C CA . SER A 1 80 ? -26.477 10.682 47.285 1.00 94.12 80 SER A CA 1
ATOM 614 C C . SER A 1 80 ? -26.758 11.841 46.322 1.00 94.12 80 SER A C 1
ATOM 616 O O . SER A 1 80 ? -27.087 11.624 45.154 1.00 94.12 80 SER A O 1
ATOM 618 N N . LYS A 1 81 ? -26.598 13.089 46.781 1.00 94.62 81 LYS A N 1
ATOM 619 C CA . LYS A 1 81 ? -26.679 14.283 45.930 1.00 94.62 81 LYS A CA 1
ATOM 620 C C . LYS A 1 81 ? -25.548 14.310 44.909 1.00 94.62 81 LYS A C 1
ATOM 622 O O . LYS A 1 81 ? -25.825 14.537 43.734 1.00 94.62 81 LYS A O 1
ATOM 627 N N . HIS A 1 82 ? -24.312 14.029 45.325 1.00 94.31 82 HIS A N 1
ATOM 628 C CA . HIS A 1 82 ? -23.156 13.938 44.435 1.00 94.31 82 HIS A CA 1
ATOM 629 C C . HIS A 1 82 ? -23.397 12.948 43.285 1.00 94.31 82 HIS A C 1
ATOM 631 O O . HIS A 1 82 ? -23.199 13.312 42.126 1.00 94.31 82 HIS A O 1
ATOM 637 N N . LEU A 1 83 ? -23.899 11.743 43.576 1.00 93.12 83 LEU A N 1
ATOM 638 C CA . LEU A 1 83 ? -24.200 10.720 42.562 1.00 93.12 83 LEU A CA 1
ATOM 639 C C . LEU A 1 83 ? -25.224 11.198 41.520 1.00 93.12 83 LEU A C 1
ATOM 641 O O . LEU A 1 83 ? -25.167 10.818 40.352 1.00 93.12 83 LEU A O 1
ATOM 645 N N . LYS A 1 84 ? -26.147 12.079 41.922 1.00 94.44 84 LYS A N 1
ATOM 646 C CA . LYS A 1 84 ? -27.150 12.674 41.030 1.00 94.44 84 LYS A CA 1
ATOM 647 C C . LYS A 1 84 ? -26.616 13.857 40.216 1.00 94.44 84 LYS A C 1
ATOM 649 O O . LYS A 1 84 ? -27.293 14.271 39.272 1.00 94.44 84 LYS A O 1
ATOM 654 N N . THR A 1 85 ? -25.437 14.397 40.541 1.00 95.19 85 THR A N 1
ATOM 655 C CA . THR A 1 85 ? -24.873 15.553 39.829 1.00 95.19 85 THR A CA 1
ATOM 656 C C . THR A 1 85 ? -24.581 15.236 38.366 1.00 95.19 85 THR A C 1
ATOM 658 O O . THR A 1 85 ? -24.156 14.137 38.007 1.00 95.19 85 THR A O 1
ATOM 661 N N . GLN A 1 86 ? -24.744 16.246 37.509 1.00 93.06 86 GLN A N 1
ATOM 662 C CA . GLN A 1 86 ? -24.439 16.120 36.083 1.00 93.06 86 GLN A CA 1
ATOM 663 C C . GLN A 1 86 ? -22.965 15.791 35.830 1.00 93.06 86 GLN A C 1
ATOM 665 O O . GLN A 1 86 ? -22.662 15.027 34.920 1.00 93.06 86 GLN A O 1
ATOM 670 N N . LYS A 1 87 ? -22.045 16.305 36.659 1.00 91.38 87 LYS A N 1
ATOM 671 C CA . LYS A 1 87 ? -20.613 15.988 36.559 1.00 91.38 87 LYS A CA 1
ATOM 672 C C . LYS A 1 87 ? -20.355 14.489 36.730 1.00 91.38 87 LYS A C 1
ATOM 674 O O . LYS A 1 87 ? -19.657 13.902 35.910 1.00 91.38 87 LYS A O 1
A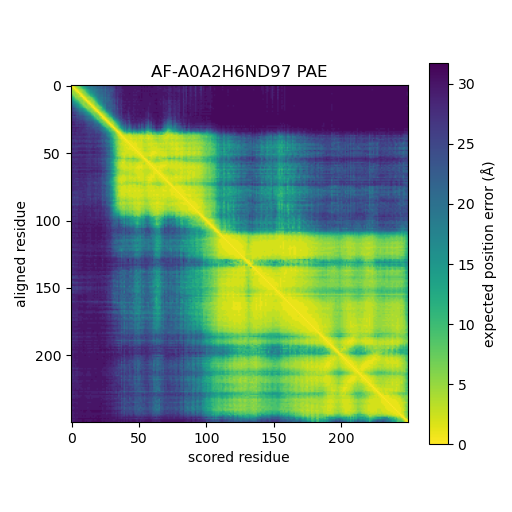TOM 679 N N . HIS A 1 88 ? -20.938 13.878 37.763 1.00 92.94 88 HIS A N 1
ATOM 680 C CA . HIS A 1 88 ? -20.781 12.448 38.022 1.00 92.94 88 HIS A CA 1
ATOM 681 C C . HIS A 1 88 ? -21.373 11.602 36.885 1.00 92.94 88 HIS A C 1
ATOM 683 O O . HIS A 1 88 ? -20.687 10.741 36.337 1.00 92.94 88 HIS A O 1
ATOM 689 N N . LYS A 1 89 ? -22.607 11.913 36.462 1.00 93.50 89 LYS A N 1
ATOM 690 C CA . LYS A 1 89 ? -23.281 11.218 35.352 1.00 93.50 89 LYS A CA 1
ATOM 691 C C . LYS A 1 89 ? -22.506 11.311 34.038 1.00 93.50 89 LYS A C 1
ATOM 693 O O . LYS A 1 89 ? -22.325 10.300 33.372 1.00 93.50 89 LYS A O 1
ATOM 698 N N . ARG A 1 90 ? -22.013 12.503 33.680 1.00 91.00 90 ARG A N 1
ATOM 699 C CA . ARG A 1 90 ? -21.196 12.703 32.473 1.00 91.00 90 ARG A CA 1
ATOM 700 C C . ARG A 1 90 ? -19.944 11.837 32.501 1.00 91.00 90 ARG A C 1
ATOM 702 O O . ARG A 1 90 ? -19.678 11.163 31.519 1.00 91.00 90 ARG A O 1
ATOM 709 N N . TYR A 1 91 ? -19.228 11.804 33.624 1.00 92.00 91 TYR A N 1
ATOM 710 C CA . TYR A 1 91 ? -18.016 10.995 33.738 1.00 92.00 91 TYR A CA 1
ATOM 711 C C . TYR A 1 91 ? -18.303 9.496 33.581 1.00 92.00 91 TYR A C 1
ATOM 713 O O . TYR A 1 91 ? -17.591 8.815 32.849 1.00 92.00 91 TYR A O 1
ATOM 721 N N . LEU A 1 92 ? -19.367 8.987 34.214 1.00 89.19 92 LEU A N 1
ATOM 722 C CA . LEU A 1 92 ? -19.778 7.589 34.053 1.00 89.19 92 LEU A CA 1
ATOM 723 C C . LEU A 1 92 ? -20.156 7.265 32.606 1.00 89.19 92 LEU A C 1
ATOM 725 O O . LEU A 1 92 ? -19.721 6.244 32.082 1.00 89.19 92 LEU A O 1
ATOM 729 N N . ASN A 1 93 ? -20.913 8.146 31.951 1.00 89.56 93 ASN A N 1
ATOM 730 C CA . ASN A 1 93 ? -21.295 7.963 30.554 1.00 89.56 93 ASN A CA 1
ATOM 731 C C . ASN A 1 93 ? -20.068 7.969 29.637 1.00 89.56 93 ASN A C 1
ATOM 733 O O . ASN A 1 93 ? -19.951 7.090 28.794 1.00 89.56 93 ASN A O 1
ATOM 737 N N . THR A 1 94 ? -19.129 8.901 29.834 1.00 86.56 94 THR A N 1
ATOM 738 C CA . THR A 1 94 ? -17.876 8.957 29.067 1.00 86.56 94 THR A CA 1
ATOM 739 C C . THR A 1 94 ? -17.029 7.707 29.280 1.00 86.56 94 THR A C 1
ATOM 741 O O . THR A 1 94 ? -16.518 7.149 28.313 1.00 86.56 94 THR A O 1
ATOM 744 N N . ALA A 1 95 ? -16.909 7.234 30.523 1.00 84.75 95 ALA A N 1
ATOM 745 C CA . ALA A 1 95 ? -16.186 6.006 30.832 1.00 84.75 95 ALA A CA 1
ATOM 746 C C . ALA A 1 95 ? -16.847 4.769 30.199 1.00 84.75 95 ALA A C 1
ATOM 748 O O . ALA A 1 95 ? -16.141 3.891 29.718 1.00 84.75 95 ALA A O 1
ATOM 749 N N . ALA A 1 96 ? -18.182 4.714 30.159 1.00 84.69 96 ALA A N 1
ATOM 750 C CA . ALA A 1 96 ? -18.929 3.625 29.530 1.00 84.69 96 ALA A CA 1
ATOM 751 C C . ALA A 1 96 ? -18.878 3.664 27.993 1.00 84.69 96 ALA A C 1
ATOM 753 O O . ALA A 1 96 ? -18.902 2.614 27.358 1.00 84.69 96 ALA A O 1
ATOM 754 N N . SER A 1 97 ? -18.803 4.855 27.389 1.00 84.12 97 SER A N 1
ATOM 755 C CA . SER A 1 97 ? -18.704 5.026 25.934 1.00 84.12 97 SER A CA 1
ATOM 756 C C . SER A 1 97 ? -17.273 4.947 25.397 1.00 84.12 97 SER A C 1
ATOM 758 O O . SER A 1 97 ? -17.079 4.900 24.186 1.00 84.12 97 SER A O 1
ATOM 760 N N . SER A 1 98 ? -16.267 4.999 26.272 1.00 81.19 98 SER A N 1
ATOM 761 C CA . SER A 1 98 ? -14.862 4.920 25.877 1.00 81.19 98 SER A CA 1
ATOM 762 C C . SER A 1 98 ? -14.482 3.476 25.562 1.00 81.19 98 SER A C 1
ATOM 764 O O . SER A 1 98 ? -14.633 2.589 26.400 1.00 81.19 98 SER A O 1
ATOM 766 N N . SER A 1 99 ? -13.919 3.243 24.379 1.00 77.06 99 SER A N 1
ATOM 767 C CA . SER A 1 99 ? -13.310 1.959 24.020 1.00 77.06 99 SER A CA 1
ATOM 768 C C . SER A 1 99 ? -12.080 1.667 24.886 1.00 77.06 99 SER A C 1
ATOM 770 O O . SER A 1 99 ? -11.394 2.582 25.358 1.00 77.06 99 SER A O 1
ATOM 772 N N . LYS A 1 100 ? -11.796 0.380 25.118 1.00 81.50 100 LYS A N 1
ATOM 773 C CA . LYS A 1 100 ? -10.625 -0.036 25.903 1.00 81.50 100 LYS A CA 1
ATOM 774 C C . LYS A 1 100 ? -9.357 0.262 25.107 1.00 81.50 100 LYS A C 1
ATOM 776 O O . LYS A 1 100 ? -9.295 -0.026 23.920 1.00 81.50 100 LYS A O 1
ATOM 781 N N . ILE A 1 101 ? -8.302 0.743 25.769 1.00 77.44 101 ILE A N 1
ATOM 782 C CA . ILE A 1 101 ? -7.008 1.022 25.111 1.00 77.44 101 ILE A CA 1
ATOM 783 C C . ILE A 1 101 ? -6.449 -0.231 24.409 1.00 77.44 101 ILE A C 1
ATOM 785 O O . ILE A 1 101 ? -5.847 -0.142 23.347 1.00 77.44 101 ILE A O 1
ATOM 789 N N . GLN A 1 102 ? -6.713 -1.415 24.964 1.00 73.38 102 GLN A N 1
ATOM 790 C CA . GLN A 1 102 ? -6.322 -2.704 24.382 1.00 73.38 102 GLN A CA 1
ATOM 791 C C . GLN A 1 102 ? -6.900 -2.940 22.976 1.00 73.38 102 GLN A C 1
ATOM 793 O O . GLN A 1 102 ? -6.278 -3.629 22.178 1.00 73.38 102 GLN A O 1
ATOM 798 N N . GLU A 1 103 ? -8.059 -2.358 22.659 1.00 70.94 103 GLU A N 1
ATOM 799 C CA . GLU A 1 103 ? -8.699 -2.466 21.340 1.00 70.94 103 GLU A CA 1
ATOM 800 C C . GLU A 1 103 ? -8.068 -1.529 20.298 1.00 70.94 103 GLU A C 1
ATOM 802 O O . GLU A 1 103 ? -8.320 -1.685 19.107 1.00 70.94 103 GLU A O 1
ATOM 807 N N . ILE A 1 104 ? -7.248 -0.565 20.735 1.00 72.69 104 ILE A N 1
ATOM 808 C CA . ILE A 1 104 ? -6.562 0.406 19.871 1.00 72.69 104 ILE A CA 1
ATOM 809 C C . ILE A 1 104 ? -5.265 -0.188 19.305 1.00 72.69 104 ILE A C 1
ATOM 811 O O . ILE A 1 104 ? -4.850 0.161 18.199 1.00 72.69 104 ILE A O 1
ATOM 815 N N . PHE A 1 105 ? -4.617 -1.091 20.044 1.00 76.56 105 PHE A N 1
ATOM 816 C CA . PHE A 1 105 ? -3.390 -1.731 19.582 1.00 76.56 105 PHE A CA 1
ATOM 817 C C . PHE A 1 105 ? -3.668 -2.728 18.455 1.00 76.56 105 PHE A C 1
ATOM 819 O O . PHE A 1 105 ? -4.679 -3.433 18.445 1.00 76.56 105 PHE A O 1
ATOM 826 N N . GLN A 1 106 ? -2.736 -2.801 17.501 1.00 67.88 106 GLN A N 1
ATOM 827 C CA . GLN A 1 106 ? -2.813 -3.770 16.414 1.00 67.88 106 GLN A CA 1
ATOM 828 C C . GLN A 1 106 ? -2.821 -5.189 16.983 1.00 67.88 106 GLN A C 1
ATOM 830 O O . GLN A 1 106 ? -1.933 -5.582 17.740 1.00 67.88 106 GLN A O 1
ATOM 835 N N . LYS A 1 107 ? -3.838 -5.966 16.603 1.00 73.50 107 LYS A N 1
ATOM 836 C CA . LYS A 1 107 ? -3.895 -7.391 16.921 1.00 73.50 107 LYS A CA 1
ATOM 837 C C . LYS A 1 107 ? -2.750 -8.099 16.200 1.00 73.50 107 LYS A C 1
ATOM 839 O O . LYS A 1 107 ? -2.555 -7.899 15.006 1.00 73.50 107 LYS A O 1
ATOM 844 N N . THR A 1 108 ? -2.029 -8.953 16.919 1.00 72.31 108 THR A N 1
ATOM 845 C CA . THR A 1 108 ? -0.938 -9.781 16.374 1.00 72.31 108 THR A CA 1
ATOM 846 C C . THR A 1 108 ? -1.439 -10.964 15.547 1.00 72.31 108 THR A C 1
ATOM 848 O O . THR A 1 108 ? -0.658 -11.624 14.869 1.00 72.31 108 THR A O 1
ATOM 851 N N . THR A 1 109 ? -2.742 -11.245 15.596 1.00 79.00 109 THR A N 1
ATOM 852 C CA . THR A 1 109 ? -3.385 -12.330 14.856 1.00 79.00 109 THR A CA 1
ATOM 853 C C . THR A 1 109 ? -4.554 -11.794 14.038 1.00 79.00 109 THR A C 1
ATOM 855 O O . THR A 1 109 ? -5.322 -10.944 14.495 1.00 79.00 109 THR A O 1
ATOM 858 N N . TYR A 1 110 ? -4.678 -12.300 12.810 1.00 82.06 110 TYR A N 1
ATOM 859 C CA . TYR A 1 110 ? -5.724 -11.921 11.863 1.00 82.06 110 TYR A CA 1
ATOM 860 C C . TYR A 1 110 ? -6.654 -13.109 11.635 1.00 82.06 110 TYR A C 1
ATOM 862 O O . TYR A 1 110 ? -6.198 -14.191 11.250 1.00 82.06 110 TYR A O 1
ATOM 870 N N . GLY A 1 111 ? -7.950 -12.904 11.861 1.00 88.50 111 GLY A N 1
ATOM 871 C CA . GLY A 1 111 ? -8.972 -13.883 11.520 1.00 88.50 111 GLY A CA 1
ATOM 872 C C . GLY A 1 111 ? -9.218 -13.949 10.012 1.00 88.50 111 GLY A C 1
ATOM 873 O O . GLY A 1 111 ? -8.708 -13.151 9.219 1.00 88.50 111 GLY A O 1
ATOM 874 N N . ASP A 1 112 ? -10.039 -14.909 9.594 1.00 91.56 112 ASP A N 1
ATOM 875 C CA . ASP A 1 112 ? -10.328 -15.126 8.171 1.00 91.56 112 ASP A CA 1
ATOM 876 C C . ASP A 1 112 ? -11.062 -13.946 7.525 1.00 91.56 112 ASP A C 1
ATOM 878 O O . ASP A 1 112 ? -10.906 -13.686 6.331 1.00 91.56 112 ASP A O 1
ATOM 882 N N . LYS A 1 113 ? -11.847 -13.198 8.307 1.00 89.94 113 LYS A N 1
ATOM 883 C CA . LYS A 1 113 ? -12.543 -11.999 7.825 1.00 89.94 113 LYS A CA 1
ATOM 884 C C . LYS A 1 113 ? -11.556 -10.877 7.513 1.00 89.94 113 LYS A C 1
ATOM 886 O O . LYS A 1 113 ? -11.673 -10.255 6.460 1.00 89.94 113 LYS A O 1
ATOM 891 N N . GLU A 1 114 ? -10.579 -10.642 8.386 1.00 90.19 114 GLU A N 1
ATOM 892 C CA . GLU A 1 114 ? -9.526 -9.650 8.175 1.00 90.19 114 GLU A CA 1
ATOM 893 C C . GLU A 1 114 ? -8.643 -10.020 6.980 1.00 90.19 114 GLU A C 1
ATOM 895 O O . GLU A 1 114 ? -8.346 -9.155 6.160 1.00 90.19 114 GLU A O 1
ATOM 900 N N . LYS A 1 115 ? -8.300 -11.306 6.816 1.00 92.31 115 LYS A N 1
ATOM 901 C CA . LYS A 1 115 ? -7.558 -11.790 5.640 1.00 92.31 115 LYS A CA 1
ATOM 902 C C . LYS A 1 115 ? -8.326 -11.551 4.341 1.00 92.31 115 LYS A C 1
ATOM 904 O O . LYS A 1 115 ? -7.763 -11.017 3.391 1.00 92.31 115 LYS A O 1
ATOM 909 N N . LYS A 1 116 ? -9.621 -11.891 4.298 1.00 93.56 116 LYS A N 1
ATOM 910 C CA . LYS A 1 116 ? -10.477 -11.631 3.126 1.00 93.56 116 LYS A CA 1
ATOM 911 C C . LYS A 1 116 ? -10.589 -10.140 2.813 1.00 93.56 116 LYS A C 1
ATOM 913 O O . LYS A 1 116 ? -10.587 -9.768 1.644 1.00 93.56 116 LYS A O 1
ATOM 918 N N . LEU A 1 117 ? -10.668 -9.293 3.839 1.00 94.38 117 LEU A N 1
ATOM 919 C CA . LEU A 1 117 ? -10.677 -7.845 3.659 1.00 94.38 117 LEU A CA 1
ATOM 920 C C . LEU A 1 117 ? -9.349 -7.351 3.073 1.00 94.38 117 LEU A C 1
ATOM 922 O O . LEU A 1 117 ? -9.371 -6.649 2.070 1.00 94.38 117 LEU A O 1
ATOM 926 N N . ALA A 1 118 ? -8.215 -7.768 3.640 1.00 93.75 118 ALA A N 1
ATOM 927 C CA . ALA A 1 118 ? -6.892 -7.403 3.139 1.00 93.75 118 ALA A CA 1
ATOM 928 C C . ALA A 1 118 ? -6.680 -7.856 1.684 1.00 93.75 118 ALA A C 1
ATOM 930 O O . ALA A 1 118 ? -6.163 -7.089 0.876 1.00 93.75 118 ALA A O 1
ATOM 931 N N . LEU A 1 119 ? -7.141 -9.061 1.328 1.00 94.06 119 LEU A N 1
ATOM 932 C CA . LEU A 1 119 ? -7.126 -9.555 -0.052 1.00 94.06 119 LEU A CA 1
ATOM 933 C C . LEU A 1 119 ? -7.974 -8.683 -0.984 1.00 94.06 119 LEU A C 1
ATOM 935 O O . LEU A 1 119 ? -7.513 -8.332 -2.064 1.00 94.06 119 LEU A O 1
ATOM 939 N N . ALA A 1 120 ? -9.188 -8.304 -0.575 1.00 94.81 120 ALA A N 1
ATOM 940 C CA . ALA A 1 120 ? -10.050 -7.440 -1.380 1.00 94.81 120 ALA A CA 1
ATOM 941 C C . ALA A 1 120 ? -9.432 -6.049 -1.591 1.00 94.81 120 ALA A C 1
ATOM 943 O O . ALA A 1 120 ? -9.483 -5.504 -2.690 1.00 94.81 120 ALA A O 1
ATOM 944 N N . GLU A 1 121 ? -8.831 -5.474 -0.550 1.00 95.62 121 GLU A N 1
ATOM 945 C CA . GLU A 1 121 ? -8.135 -4.190 -0.635 1.00 95.62 121 GLU A CA 1
ATOM 946 C C . GLU A 1 121 ? -6.901 -4.280 -1.537 1.00 95.62 121 GLU A C 1
ATOM 948 O O . GLU A 1 121 ? -6.725 -3.421 -2.397 1.00 95.62 121 GLU A O 1
ATOM 953 N N . GLY A 1 122 ? -6.106 -5.344 -1.399 1.00 95.06 122 GLY A N 1
ATOM 954 C CA . GLY A 1 122 ? -4.947 -5.606 -2.248 1.00 95.06 122 GLY A CA 1
ATOM 955 C C . GLY A 1 122 ? -5.314 -5.798 -3.716 1.00 95.06 122 GLY A C 1
ATOM 956 O O . GLY A 1 122 ? -4.699 -5.182 -4.583 1.00 95.06 122 GLY A O 1
ATOM 957 N N . LEU A 1 123 ? -6.358 -6.584 -3.991 1.00 94.12 123 LEU A N 1
ATOM 958 C CA . LEU A 1 123 ? -6.862 -6.815 -5.343 1.00 94.12 123 LEU A CA 1
ATOM 959 C C . LEU A 1 123 ? -7.358 -5.520 -5.988 1.00 94.12 123 LEU A C 1
ATOM 961 O O . LEU A 1 123 ? -7.025 -5.246 -7.136 1.00 94.12 123 LEU A O 1
ATOM 965 N N . MET A 1 124 ? -8.118 -4.708 -5.248 1.00 93.12 124 MET A N 1
ATOM 966 C CA . MET A 1 124 ? -8.591 -3.416 -5.745 1.00 93.12 124 MET A CA 1
ATOM 967 C C . MET A 1 124 ? -7.436 -2.459 -6.037 1.00 93.12 124 MET A C 1
ATOM 969 O O . MET A 1 124 ? -7.447 -1.801 -7.075 1.00 93.12 124 MET A O 1
ATOM 973 N N . SER A 1 125 ? -6.434 -2.385 -5.154 1.00 94.44 125 SER A N 1
ATOM 974 C CA . SER A 1 125 ? -5.254 -1.546 -5.379 1.00 94.44 125 SER A CA 1
ATOM 975 C C . SER A 1 125 ? -4.443 -2.017 -6.587 1.00 94.44 125 SER A C 1
ATOM 977 O O . SER A 1 125 ? -4.054 -1.188 -7.404 1.00 94.44 125 SER A O 1
ATOM 979 N N . PHE A 1 126 ? -4.244 -3.330 -6.742 1.00 93.00 126 PHE A N 1
ATOM 980 C CA . PHE A 1 126 ? -3.583 -3.898 -7.915 1.00 93.00 126 PHE A CA 1
ATOM 981 C C . PHE A 1 126 ? -4.350 -3.570 -9.200 1.00 93.00 126 PHE A C 1
ATOM 983 O O . PHE A 1 126 ? -3.786 -2.974 -10.110 1.00 93.00 126 PHE A O 1
ATOM 990 N N . HIS A 1 127 ? -5.643 -3.894 -9.252 1.00 91.50 127 HIS A N 1
ATOM 991 C CA . HIS A 1 127 ? -6.473 -3.717 -10.441 1.00 91.50 127 HIS A CA 1
ATOM 992 C C . HIS A 1 127 ? -6.596 -2.253 -10.871 1.00 91.50 127 HIS A C 1
ATOM 994 O O . HIS A 1 127 ? -6.473 -1.947 -12.050 1.00 91.50 127 HIS A O 1
ATOM 1000 N N . ALA A 1 128 ? -6.838 -1.339 -9.929 1.00 89.44 128 ALA A N 1
ATOM 1001 C CA . ALA A 1 128 ? -7.066 0.058 -10.272 1.00 89.44 128 ALA A CA 1
ATOM 1002 C C . ALA A 1 128 ? -5.772 0.790 -10.656 1.00 89.44 128 ALA A C 1
ATOM 1004 O O . ALA A 1 128 ? -5.793 1.623 -11.557 1.00 89.44 128 ALA A O 1
ATOM 1005 N N . ILE A 1 129 ? -4.663 0.519 -9.957 1.00 87.81 129 ILE A N 1
ATOM 1006 C CA . ILE A 1 129 ? -3.446 1.343 -10.040 1.00 87.81 129 ILE A CA 1
ATOM 1007 C C . ILE A 1 129 ? -2.312 0.631 -10.777 1.00 87.81 129 ILE A C 1
ATOM 1009 O O . ILE A 1 129 ? -1.608 1.259 -11.558 1.00 87.81 129 ILE A O 1
ATOM 1013 N N . SER A 1 130 ? -2.090 -0.653 -10.498 1.00 76.94 130 SER A N 1
ATOM 1014 C CA . SER A 1 130 ? -0.914 -1.389 -10.983 1.00 76.94 130 SER A CA 1
ATOM 1015 C C . SER A 1 130 ? -1.162 -2.170 -12.273 1.00 76.94 130 SER A C 1
ATOM 1017 O O . SER A 1 130 ? -0.208 -2.497 -12.974 1.00 76.94 130 SER A O 1
ATOM 1019 N N . ASP A 1 131 ? -2.416 -2.493 -12.583 1.00 76.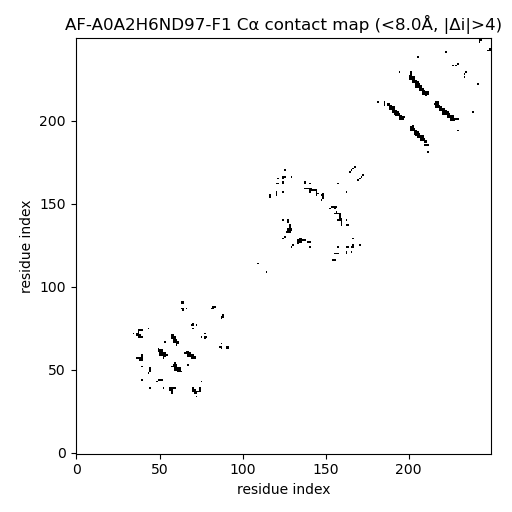25 131 ASP A N 1
ATOM 1020 C CA . ASP A 1 131 ? -2.788 -3.152 -13.830 1.00 76.25 131 ASP A CA 1
ATOM 1021 C C . ASP A 1 131 ? -2.565 -2.201 -15.011 1.00 76.25 131 ASP A C 1
ATOM 1023 O O . ASP A 1 131 ? -3.045 -1.062 -15.019 1.00 76.25 131 ASP A O 1
ATOM 1027 N N . ILE A 1 132 ? -1.870 -2.710 -16.028 1.00 63.31 132 ILE A N 1
ATOM 1028 C CA . ILE A 1 132 ? -1.575 -2.014 -17.284 1.00 63.31 132 ILE A CA 1
ATOM 1029 C C . ILE A 1 132 ? -2.863 -1.505 -17.944 1.00 63.31 132 ILE A C 1
ATOM 1031 O O . ILE A 1 132 ? -2.848 -0.451 -18.575 1.00 63.31 132 ILE A O 1
ATOM 1035 N N . ASN A 1 133 ? -3.980 -2.219 -17.775 1.00 70.94 133 ASN A N 1
ATOM 1036 C CA . ASN A 1 133 ? -5.250 -1.868 -18.406 1.00 70.94 133 ASN A CA 1
ATOM 1037 C C . ASN A 1 133 ? -5.910 -0.613 -17.811 1.00 70.94 133 ASN A C 1
ATOM 1039 O O . ASN A 1 133 ? -6.658 0.057 -18.519 1.00 70.94 133 ASN A O 1
ATOM 1043 N N . HIS A 1 134 ? -5.655 -0.290 -16.538 1.00 78.38 134 HIS A N 1
ATOM 1044 C CA . HIS A 1 134 ? -6.326 0.822 -15.850 1.00 78.38 134 HIS A CA 1
ATOM 1045 C C . HIS A 1 134 ? -5.366 1.961 -15.512 1.00 78.38 134 HIS A C 1
ATOM 1047 O O . HIS A 1 134 ? -5.695 3.121 -15.768 1.00 78.38 134 HIS A O 1
ATOM 1053 N N . ASN A 1 135 ? -4.189 1.639 -14.954 1.00 82.25 135 ASN A N 1
ATOM 1054 C CA . ASN A 1 135 ? -3.128 2.581 -14.577 1.00 82.25 135 ASN A CA 1
ATOM 1055 C C . ASN A 1 135 ? -3.662 3.903 -13.980 1.00 82.25 135 ASN A C 1
ATOM 1057 O O . ASN A 1 135 ? -3.268 5.006 -14.373 1.00 82.25 135 ASN A O 1
ATOM 1061 N N . HIS A 1 136 ? -4.645 3.813 -13.079 1.00 89.44 136 HIS A N 1
ATOM 1062 C CA . HIS A 1 136 ? -5.264 4.993 -12.497 1.00 89.44 136 HIS A CA 1
ATOM 1063 C C . HIS A 1 136 ? -4.367 5.607 -11.422 1.00 89.44 136 HIS A C 1
ATOM 1065 O O . HIS A 1 136 ? -3.690 4.925 -10.655 1.00 89.44 136 HIS A O 1
ATOM 1071 N N . SER A 1 137 ? -4.427 6.934 -11.305 1.00 91.44 137 SER A N 1
ATOM 1072 C CA . SER A 1 137 ? -3.813 7.648 -10.184 1.00 91.44 137 SER A CA 1
ATOM 1073 C C . SER A 1 137 ? -4.376 7.152 -8.850 1.00 91.44 137 SER A C 1
ATOM 1075 O O . SER A 1 137 ? -5.580 6.930 -8.725 1.00 91.44 137 SER A O 1
ATOM 1077 N N . PHE A 1 138 ? -3.548 7.117 -7.801 1.00 92.56 138 PHE A N 1
ATOM 1078 C CA . PHE A 1 138 ? -3.991 6.790 -6.439 1.00 92.56 138 PHE A CA 1
ATOM 1079 C C . PHE A 1 138 ? -5.168 7.648 -5.943 1.00 92.56 138 PHE A C 1
ATOM 1081 O O . PHE A 1 138 ? -5.924 7.214 -5.074 1.00 92.56 138 PHE A O 1
ATOM 1088 N N . ARG A 1 139 ? -5.359 8.853 -6.503 1.00 91.56 139 ARG A N 1
ATOM 1089 C CA . ARG A 1 139 ? -6.512 9.723 -6.207 1.00 91.56 139 ARG A CA 1
ATOM 1090 C C . ARG A 1 139 ? -7.853 9.077 -6.565 1.00 91.56 139 ARG A C 1
ATOM 1092 O O . ARG A 1 139 ? -8.854 9.377 -5.923 1.00 91.56 139 ARG A O 1
ATOM 1099 N N . PHE A 1 140 ? -7.875 8.165 -7.537 1.00 91.62 140 PHE A N 1
ATOM 1100 C CA . PHE A 1 140 ? -9.068 7.406 -7.914 1.00 91.62 140 PHE A CA 1
ATOM 1101 C C . PHE A 1 140 ? -9.648 6.610 -6.736 1.00 91.62 140 PHE A C 1
ATOM 1103 O O . PHE A 1 140 ? -10.864 6.452 -6.614 1.00 91.62 140 PHE A O 1
ATOM 1110 N N . MET A 1 141 ? -8.792 6.150 -5.821 1.00 94.44 141 MET A N 1
ATOM 1111 C CA . MET A 1 141 ? -9.220 5.342 -4.682 1.00 94.44 141 MET A CA 1
ATOM 1112 C C . MET A 1 141 ? -9.968 6.150 -3.615 1.00 94.44 141 MET A C 1
ATOM 1114 O O . MET A 1 141 ? -10.716 5.559 -2.841 1.00 94.44 141 MET A O 1
ATOM 1118 N N . ASP A 1 142 ? -9.840 7.481 -3.573 1.00 93.50 142 ASP A N 1
ATOM 1119 C CA . ASP A 1 142 ? -10.484 8.300 -2.535 1.00 93.50 142 ASP A CA 1
ATOM 1120 C C . ASP A 1 142 ? -12.018 8.306 -2.657 1.00 93.50 142 ASP A C 1
ATOM 1122 O O . ASP A 1 142 ? -12.724 8.177 -1.650 1.00 93.50 142 ASP A O 1
ATOM 1126 N N . CYS A 1 143 ? -12.552 8.400 -3.881 1.00 93.81 143 CYS A N 1
ATOM 1127 C CA . CYS A 1 143 ? -13.991 8.281 -4.129 1.00 93.81 143 CYS A CA 1
ATOM 1128 C C . CYS A 1 143 ? -14.424 6.815 -4.281 1.00 93.81 143 CYS A C 1
ATOM 1130 O O . CYS A 1 143 ? -15.428 6.408 -3.692 1.00 93.81 143 CYS A O 1
ATOM 1132 N N . THR A 1 144 ? -13.640 5.996 -4.988 1.00 93.38 144 THR A N 1
ATOM 1133 C CA . THR A 1 144 ? -13.975 4.591 -5.266 1.00 93.38 144 THR A CA 1
ATOM 1134 C C . THR A 1 144 ? -14.087 3.769 -3.991 1.00 93.38 144 THR A C 1
ATOM 1136 O O . THR A 1 144 ? -15.028 2.993 -3.843 1.00 93.38 144 THR A O 1
ATOM 1139 N N . SER A 1 145 ? -13.212 3.999 -3.009 1.00 94.94 145 SER A N 1
ATOM 1140 C CA . SER A 1 145 ? -13.295 3.340 -1.703 1.00 94.94 145 SER A CA 1
ATOM 1141 C C . SER A 1 145 ? -14.635 3.589 -1.012 1.00 94.94 145 SER A C 1
ATOM 1143 O O . SER A 1 145 ? -15.222 2.668 -0.450 1.00 94.94 145 SER A O 1
ATOM 1145 N N . GLN A 1 146 ? -15.184 4.804 -1.115 1.00 95.12 146 GLN A N 1
ATOM 1146 C CA . GLN A 1 146 ? -16.487 5.135 -0.534 1.00 95.12 146 GLN A CA 1
ATOM 1147 C C . GLN A 1 146 ? -17.636 4.441 -1.267 1.00 95.12 146 GLN A C 1
ATOM 1149 O O . GLN A 1 146 ? -18.583 3.983 -0.625 1.00 95.12 146 GLN A O 1
ATOM 1154 N N . VAL A 1 147 ? -17.551 4.347 -2.595 1.00 95.38 147 VAL A N 1
ATOM 1155 C CA . VAL A 1 147 ? -18.531 3.629 -3.420 1.00 95.38 147 VAL A CA 1
ATOM 1156 C C . VAL A 1 147 ? -18.511 2.142 -3.077 1.00 95.38 147 VAL A C 1
ATOM 1158 O O . VAL A 1 147 ? -19.548 1.585 -2.721 1.00 95.38 147 VAL A O 1
ATOM 1161 N N . VAL A 1 148 ? -17.332 1.516 -3.067 1.00 95.06 148 VAL A N 1
ATOM 1162 C CA . VAL A 1 148 ? -17.165 0.098 -2.713 1.00 95.06 148 VAL A CA 1
ATOM 1163 C C . VAL A 1 148 ? -17.654 -0.176 -1.293 1.00 95.06 148 VAL A C 1
ATOM 1165 O O . VAL A 1 148 ? -18.338 -1.172 -1.043 1.00 95.06 148 VAL A O 1
ATOM 1168 N N . LYS A 1 149 ? -17.376 0.745 -0.365 1.00 95.62 149 LYS A N 1
ATOM 1169 C CA . LYS A 1 149 ? -17.832 0.648 1.020 1.00 95.62 149 LYS A CA 1
ATOM 1170 C C . LYS A 1 149 ? -19.357 0.653 1.147 1.00 95.62 149 LYS A C 1
ATOM 1172 O O . LYS A 1 149 ? -19.904 -0.056 1.990 1.00 95.62 149 LYS A O 1
ATOM 1177 N N . LYS A 1 150 ? -20.046 1.449 0.323 1.00 95.88 150 LYS A N 1
ATOM 1178 C CA . LYS A 1 150 ? -21.514 1.546 0.314 1.00 95.88 150 LYS A CA 1
ATOM 1179 C C . LYS A 1 150 ? -22.179 0.375 -0.405 1.00 95.88 150 LYS A C 1
ATOM 1181 O O . LYS A 1 150 ? -23.195 -0.108 0.083 1.00 95.88 150 LYS A O 1
ATOM 1186 N N . LEU A 1 151 ? -21.626 -0.053 -1.539 1.00 96.12 151 LEU A N 1
ATOM 1187 C CA . LEU A 1 151 ? -22.254 -1.046 -2.414 1.00 96.12 151 LEU A CA 1
ATOM 1188 C C . LEU A 1 151 ? -21.934 -2.492 -2.024 1.00 96.12 151 LEU A C 1
ATOM 1190 O O . LEU A 1 151 ? -22.801 -3.349 -2.146 1.00 96.12 151 LEU A O 1
ATOM 1194 N N . PHE A 1 152 ? -20.718 -2.768 -1.545 1.00 92.88 152 PHE A N 1
ATOM 1195 C CA . PHE A 1 152 ? -20.238 -4.144 -1.384 1.00 92.88 152 PHE A CA 1
ATOM 1196 C C . PHE A 1 152 ? -19.859 -4.489 0.054 1.00 92.88 152 PHE A C 1
ATOM 1198 O O . PHE A 1 152 ? -20.334 -5.485 0.596 1.00 92.88 152 PHE A O 1
ATOM 1205 N N . ASN A 1 153 ? -19.001 -3.693 0.697 1.00 92.12 153 ASN A N 1
ATOM 1206 C CA . ASN A 1 153 ? -18.488 -4.039 2.022 1.00 92.12 153 ASN A CA 1
ATOM 1207 C C . ASN A 1 153 ? -18.291 -2.811 2.910 1.00 92.12 153 ASN A C 1
ATOM 1209 O O . ASN A 1 153 ? -17.324 -2.073 2.754 1.00 92.12 153 ASN A O 1
ATOM 1213 N N . LYS A 1 154 ? -19.135 -2.671 3.938 1.00 93.75 154 LYS A N 1
ATOM 1214 C CA . LYS A 1 154 ? -19.093 -1.559 4.905 1.00 93.75 154 LYS A CA 1
ATOM 1215 C C . LYS A 1 154 ? -17.758 -1.412 5.644 1.00 93.75 154 LYS A C 1
ATOM 1217 O O . LYS A 1 154 ? -17.486 -0.333 6.164 1.00 93.75 154 LYS A O 1
ATOM 1222 N N . ASN A 1 155 ? -16.937 -2.460 5.687 1.00 92.50 155 ASN A N 1
ATOM 1223 C CA . ASN A 1 155 ? -15.622 -2.452 6.327 1.00 92.50 155 ASN A CA 1
ATOM 1224 C C . ASN A 1 155 ? -14.476 -2.156 5.349 1.00 92.50 155 ASN A C 1
ATOM 1226 O O . ASN A 1 155 ? -13.337 -2.034 5.789 1.00 92.50 155 ASN A O 1
ATOM 1230 N N . PHE A 1 156 ? -14.753 -2.030 4.047 1.00 94.69 156 PHE A N 1
ATOM 1231 C CA . PHE A 1 156 ? -13.748 -1.631 3.068 1.00 94.69 156 PHE A CA 1
ATOM 1232 C C . PHE A 1 156 ? -13.249 -0.220 3.378 1.00 94.69 156 PHE A C 1
ATOM 1234 O O . PHE A 1 156 ? -14.036 0.726 3.486 1.00 94.69 156 PHE A O 1
ATOM 1241 N N . ALA A 1 157 ? -11.937 -0.089 3.562 1.00 92.75 157 ALA A N 1
ATOM 1242 C CA . ALA A 1 157 ? -11.300 1.159 3.952 1.00 92.75 157 ALA A CA 1
ATOM 1243 C C . ALA A 1 157 ? -9.939 1.312 3.258 1.00 92.75 157 ALA A C 1
ATOM 1245 O O . ALA A 1 157 ? -8.933 1.612 3.899 1.00 92.75 157 ALA A O 1
ATOM 1246 N N . CYS A 1 158 ? -9.912 1.121 1.935 1.00 95.56 158 CYS A N 1
ATOM 1247 C CA . CYS A 1 158 ? -8.712 1.286 1.117 1.00 95.56 158 CYS A CA 1
ATOM 1248 C C . CYS A 1 158 ? -8.830 2.514 0.216 1.00 95.56 158 CYS A C 1
ATOM 1250 O O . CYS A 1 158 ? -9.288 2.427 -0.914 1.00 95.56 158 CYS A O 1
ATOM 1252 N N . ALA A 1 159 ? -8.509 3.683 0.768 1.00 95.19 159 ALA A N 1
ATOM 1253 C CA . ALA A 1 159 ? -8.398 4.936 0.017 1.00 95.19 159 ALA A CA 1
ATOM 1254 C C . ALA A 1 159 ? -6.948 5.140 -0.469 1.00 95.19 159 ALA A C 1
ATOM 1256 O O . ALA A 1 159 ? -6.148 4.197 -0.433 1.00 95.19 159 ALA A O 1
ATOM 1257 N N . ARG A 1 160 ? -6.585 6.358 -0.891 1.00 95.25 160 ARG A N 1
ATOM 1258 C CA . ARG A 1 160 ? -5.267 6.682 -1.462 1.00 95.25 160 ARG A CA 1
ATOM 1259 C C . ARG A 1 160 ? -4.084 6.189 -0.629 1.00 95.25 160 ARG A C 1
ATOM 1261 O O . ARG A 1 160 ? -3.317 5.374 -1.118 1.00 95.25 160 ARG A O 1
ATOM 1268 N N . THR A 1 161 ? -3.961 6.621 0.627 1.00 96.19 161 THR A N 1
ATOM 1269 C CA . THR A 1 161 ? -2.781 6.318 1.462 1.00 96.19 161 THR A CA 1
ATOM 1270 C C . THR A 1 161 ? -2.590 4.822 1.691 1.00 96.19 161 THR A C 1
ATOM 1272 O O . THR A 1 161 ? -1.472 4.319 1.654 1.00 96.19 161 THR A O 1
ATOM 1275 N N . LYS A 1 162 ? -3.688 4.089 1.906 1.00 95.44 162 LYS A N 1
ATOM 1276 C CA . LYS A 1 162 ? -3.622 2.639 2.107 1.00 95.44 162 LYS A CA 1
ATOM 1277 C C . LYS A 1 162 ? -3.280 1.917 0.805 1.00 95.44 162 LYS A C 1
ATOM 1279 O O . LYS A 1 162 ? -2.454 1.014 0.825 1.00 95.44 162 LYS A O 1
ATOM 1284 N N . SER A 1 163 ? -3.861 2.352 -0.313 1.00 96.06 163 SER A N 1
ATOM 1285 C CA . SER A 1 163 ? -3.556 1.791 -1.633 1.00 96.06 163 SER A CA 1
ATOM 1286 C C . SER A 1 163 ? -2.101 2.022 -2.020 1.00 96.06 163 SER A C 1
ATOM 1288 O O . SER A 1 163 ? -1.437 1.100 -2.474 1.00 96.06 163 SER A O 1
ATOM 1290 N N . GLU A 1 164 ? -1.587 3.228 -1.788 1.00 95.50 164 GLU A N 1
ATOM 1291 C CA . GLU A 1 164 ? -0.182 3.573 -2.004 1.00 95.50 164 GLU A CA 1
ATOM 1292 C C . GLU A 1 164 ? 0.738 2.703 -1.149 1.00 95.50 164 GLU A C 1
ATOM 1294 O O . GLU A 1 164 ? 1.667 2.101 -1.674 1.00 95.50 164 GLU A O 1
ATOM 1299 N N . ALA A 1 165 ? 0.434 2.537 0.141 1.00 96.50 165 ALA A N 1
ATOM 1300 C CA . ALA A 1 165 ? 1.213 1.660 1.008 1.00 96.50 165 ALA A CA 1
ATOM 1301 C C . ALA A 1 165 ? 1.202 0.196 0.531 1.00 96.50 165 ALA A C 1
ATOM 1303 O O . ALA A 1 165 ? 2.240 -0.459 0.568 1.00 96.50 165 ALA A O 1
ATOM 1304 N N . ILE A 1 166 ? 0.061 -0.315 0.059 1.00 96.25 166 ILE A N 1
ATOM 1305 C CA . ILE A 1 166 ? -0.041 -1.669 -0.504 1.00 96.25 166 ILE A CA 1
ATOM 1306 C C . ILE A 1 166 ? 0.804 -1.785 -1.778 1.00 96.25 166 ILE A C 1
ATOM 1308 O O . ILE A 1 166 ? 1.600 -2.712 -1.912 1.00 96.25 166 ILE A O 1
ATOM 1312 N N . VAL A 1 167 ? 0.661 -0.845 -2.712 1.00 94.62 167 VAL A N 1
ATOM 1313 C CA . VAL A 1 167 ? 1.384 -0.884 -3.988 1.00 94.62 167 VAL A CA 1
ATOM 1314 C C . VAL A 1 167 ? 2.889 -0.751 -3.757 1.00 94.62 167 VAL A C 1
ATOM 1316 O O . VAL A 1 167 ? 3.652 -1.598 -4.214 1.00 94.62 167 VAL A O 1
ATOM 1319 N N . CYS A 1 168 ? 3.324 0.259 -3.007 1.00 93.06 168 CYS A N 1
ATOM 1320 C CA . CYS A 1 168 ? 4.737 0.580 -2.831 1.00 93.06 168 CYS A CA 1
ATOM 1321 C C . CYS A 1 168 ? 5.472 -0.388 -1.898 1.00 93.06 168 CYS A C 1
ATOM 1323 O O . CYS A 1 168 ? 6.640 -0.670 -2.141 1.00 93.06 168 CYS A O 1
ATOM 1325 N N . ASN A 1 169 ? 4.814 -0.912 -0.855 1.00 95.69 169 ASN A N 1
ATOM 1326 C CA . ASN A 1 169 ? 5.488 -1.728 0.166 1.00 95.69 169 ASN A CA 1
ATOM 1327 C C . ASN A 1 169 ? 5.181 -3.227 0.070 1.00 95.69 169 ASN A C 1
ATOM 1329 O O . ASN A 1 169 ? 5.835 -4.011 0.752 1.00 95.69 169 ASN A O 1
ATOM 1333 N N . VAL A 1 170 ? 4.200 -3.640 -0.741 1.00 94.56 170 VAL A N 1
ATOM 1334 C CA . VAL A 1 170 ? 3.834 -5.058 -0.900 1.00 94.56 170 VAL A CA 1
ATOM 1335 C C . VAL A 1 170 ? 3.959 -5.495 -2.354 1.00 94.56 170 VAL A C 1
ATOM 1337 O O . VAL A 1 170 ? 4.773 -6.365 -2.657 1.00 94.56 170 VAL A O 1
ATOM 1340 N N . LEU A 1 171 ? 3.197 -4.882 -3.265 1.00 93.06 171 LEU A N 1
ATOM 1341 C CA . LEU A 1 171 ? 3.120 -5.339 -4.659 1.00 93.06 171 LEU A CA 1
ATOM 1342 C C . LEU A 1 171 ? 4.409 -5.060 -5.440 1.00 93.06 171 LEU A C 1
ATOM 1344 O O . LEU A 1 171 ? 4.929 -5.954 -6.100 1.00 93.06 171 LEU A O 1
ATOM 1348 N N . SER A 1 172 ? 4.945 -3.843 -5.340 1.00 89.75 172 SER A N 1
ATOM 1349 C CA . SER A 1 172 ? 6.171 -3.444 -6.037 1.00 89.75 172 SER A CA 1
ATOM 1350 C C . SER A 1 172 ? 7.389 -4.269 -5.588 1.00 89.75 172 SER A C 1
ATOM 1352 O O . SER A 1 172 ? 8.029 -4.879 -6.448 1.00 89.75 172 SER A O 1
ATOM 1354 N N . PRO A 1 173 ? 7.686 -4.426 -4.277 1.00 91.44 173 PRO A N 1
ATOM 1355 C CA . PRO A 1 173 ? 8.793 -5.271 -3.830 1.00 91.44 173 PRO A CA 1
ATOM 1356 C C . PRO A 1 173 ? 8.639 -6.735 -4.248 1.00 91.44 173 PRO A C 1
ATOM 1358 O O . PRO A 1 173 ? 9.626 -7.370 -4.620 1.00 91.44 173 PRO A O 1
ATOM 1361 N N . TYR A 1 174 ? 7.412 -7.266 -4.229 1.00 91.88 174 TYR A N 1
ATOM 1362 C CA . TYR A 1 174 ? 7.134 -8.616 -4.714 1.00 91.88 174 TYR A CA 1
ATOM 1363 C C . TYR A 1 174 ? 7.444 -8.753 -6.210 1.00 91.88 174 TYR A C 1
ATOM 1365 O O . TYR A 1 174 ? 8.196 -9.651 -6.588 1.00 91.88 174 TYR A O 1
ATOM 1373 N N . ALA A 1 175 ? 6.952 -7.828 -7.041 1.00 88.94 175 ALA A N 1
ATOM 1374 C CA . ALA A 1 175 ? 7.199 -7.827 -8.482 1.00 88.94 175 ALA A CA 1
ATOM 1375 C C . ALA A 1 175 ? 8.698 -7.728 -8.813 1.00 88.94 175 ALA A C 1
ATOM 1377 O O . ALA A 1 175 ? 9.187 -8.441 -9.688 1.00 88.94 175 ALA A O 1
ATOM 1378 N N . PHE A 1 176 ? 9.455 -6.900 -8.084 1.00 87.12 176 PHE A N 1
ATOM 1379 C CA . PHE A 1 176 ? 10.910 -6.825 -8.242 1.00 87.12 176 PHE A CA 1
ATOM 1380 C C . PHE A 1 176 ? 11.625 -8.098 -7.777 1.00 87.12 176 PHE A C 1
ATOM 1382 O O . PHE A 1 176 ? 12.577 -8.529 -8.424 1.00 87.12 176 PHE A O 1
ATOM 1389 N N . SER A 1 177 ? 11.179 -8.723 -6.684 1.00 89.38 177 SER A N 1
ATOM 1390 C CA . SER A 1 177 ? 11.747 -9.995 -6.222 1.00 89.38 177 SER A CA 1
ATOM 1391 C C . SER A 1 177 ? 11.536 -11.112 -7.243 1.00 89.38 177 SER A C 1
ATOM 1393 O O . SER A 1 177 ? 12.455 -11.884 -7.506 1.00 89.38 177 SER A O 1
ATOM 1395 N N . GLU A 1 178 ? 10.347 -11.187 -7.837 1.00 88.81 178 GLU A N 1
ATOM 1396 C CA . GLU A 1 178 ? 10.031 -12.143 -8.897 1.00 88.81 178 GLU A CA 1
ATOM 1397 C C . GLU A 1 178 ? 10.862 -11.879 -10.158 1.00 88.81 178 GLU A C 1
ATOM 1399 O O . GLU A 1 178 ? 11.464 -12.800 -10.709 1.00 88.81 178 GLU A O 1
ATOM 1404 N N . LEU A 1 179 ? 10.970 -10.613 -10.570 1.00 87.19 179 LEU A N 1
ATOM 1405 C CA . LEU A 1 179 ? 11.787 -10.208 -11.709 1.00 87.19 179 LEU A CA 1
ATOM 1406 C C . LEU A 1 179 ? 13.255 -10.620 -11.531 1.00 87.19 179 LEU A C 1
ATOM 1408 O O . LEU A 1 179 ? 13.828 -11.218 -12.438 1.00 87.19 179 LEU A O 1
ATOM 1412 N N . ASN A 1 180 ? 13.842 -10.365 -10.360 1.00 86.19 180 ASN A N 1
ATOM 1413 C CA . ASN A 1 180 ? 15.228 -10.740 -10.071 1.00 86.19 180 ASN A CA 1
ATOM 1414 C C . ASN A 1 180 ? 15.436 -12.261 -10.136 1.00 86.19 180 ASN A C 1
ATOM 1416 O O . ASN A 1 180 ? 16.371 -12.715 -10.788 1.00 86.19 180 ASN A O 1
ATOM 1420 N N . LYS A 1 181 ? 14.528 -13.056 -9.549 1.00 87.44 181 LYS A N 1
ATOM 1421 C CA . LYS A 1 181 ? 14.589 -14.530 -9.611 1.00 87.44 181 LYS A CA 1
ATOM 1422 C C . LYS A 1 181 ? 14.525 -15.070 -11.034 1.00 87.44 181 LYS A C 1
ATOM 1424 O O . LYS A 1 181 ? 15.154 -16.080 -11.340 1.00 87.44 181 LYS A O 1
ATOM 1429 N N . ASN A 1 182 ? 13.731 -14.434 -11.892 1.00 85.75 182 ASN A N 1
ATOM 1430 C CA . ASN A 1 182 ? 13.656 -14.824 -13.295 1.00 85.75 182 ASN A CA 1
ATOM 1431 C C . ASN A 1 182 ? 14.975 -14.512 -13.994 1.00 85.75 182 ASN A C 1
ATOM 1433 O O . ASN A 1 182 ? 15.499 -15.350 -14.720 1.00 85.75 182 ASN A O 1
ATOM 1437 N N . LEU A 1 183 ? 15.539 -13.337 -13.728 1.00 85.19 183 LEU A N 1
ATOM 1438 C CA . LEU A 1 183 ? 16.752 -12.892 -14.393 1.00 85.19 183 LEU A CA 1
ATOM 1439 C C . LEU A 1 183 ? 18.016 -13.638 -13.974 1.00 85.19 183 LEU A C 1
ATOM 1441 O O . LEU A 1 183 ? 18.902 -13.794 -14.805 1.00 85.19 183 LEU A O 1
ATOM 1445 N N . GLU A 1 184 ? 18.076 -14.184 -12.759 1.00 85.69 184 GLU A N 1
ATOM 1446 C CA . GLU A 1 184 ? 19.153 -15.097 -12.340 1.00 85.69 184 GLU A CA 1
ATOM 1447 C C . GLU A 1 184 ? 19.281 -16.335 -13.244 1.00 85.69 184 GLU A C 1
ATOM 1449 O O . GLU A 1 184 ? 20.356 -16.921 -13.348 1.00 85.69 184 GLU A O 1
ATOM 1454 N N . LYS A 1 185 ? 18.190 -16.742 -13.901 1.00 85.38 185 LYS A N 1
ATOM 1455 C CA . LYS A 1 185 ? 18.141 -17.926 -14.772 1.00 85.38 185 LYS A CA 1
ATOM 1456 C C . LYS A 1 185 ? 18.370 -17.599 -16.247 1.00 85.38 185 LYS A C 1
ATOM 1458 O O . LYS A 1 185 ? 18.350 -18.504 -17.078 1.00 85.38 185 LYS A O 1
A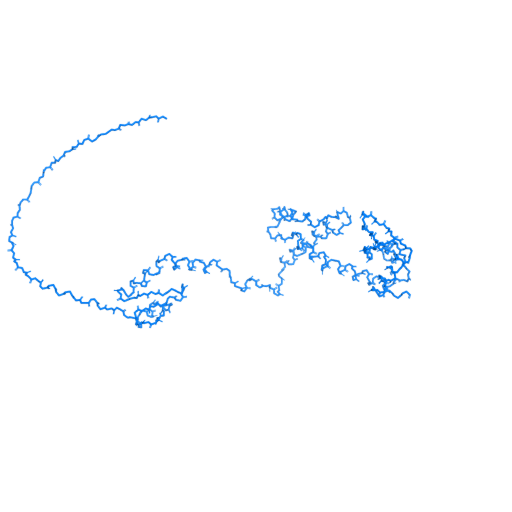TOM 1463 N N . ILE A 1 186 ? 18.504 -16.320 -16.589 1.00 85.88 186 ILE A N 1
ATOM 1464 C CA . ILE A 1 186 ? 18.476 -15.844 -17.969 1.00 85.88 186 ILE A CA 1
ATOM 1465 C C . ILE A 1 186 ? 19.876 -15.427 -18.400 1.00 85.88 186 ILE A C 1
ATOM 1467 O O . ILE A 1 186 ? 20.510 -14.582 -17.779 1.00 85.88 186 ILE A O 1
ATOM 1471 N N . ASN A 1 187 ? 20.321 -15.970 -19.533 1.00 83.50 187 ASN A N 1
ATOM 1472 C CA . ASN A 1 187 ? 21.652 -15.683 -20.069 1.00 83.50 187 ASN A CA 1
ATOM 1473 C C . ASN A 1 187 ? 21.701 -14.396 -20.901 1.00 83.50 187 ASN A C 1
ATOM 1475 O O . ASN A 1 187 ? 22.754 -13.778 -21.015 1.00 83.50 187 ASN A O 1
ATOM 1479 N N . PHE A 1 188 ? 20.582 -14.013 -21.523 1.00 86.31 188 PHE A N 1
ATOM 1480 C CA . PHE A 1 188 ? 20.537 -12.907 -22.476 1.00 86.31 188 PHE A CA 1
ATOM 1481 C C . PHE A 1 188 ? 19.370 -11.976 -22.184 1.00 86.31 188 PHE A C 1
ATOM 1483 O O . PHE A 1 188 ? 18.218 -12.404 -22.082 1.00 86.31 188 PHE A O 1
ATOM 1490 N N . ILE A 1 189 ? 19.678 -10.684 -22.124 1.00 90.62 189 ILE A N 1
ATOM 1491 C CA . ILE A 1 189 ? 18.699 -9.614 -21.972 1.00 90.62 189 ILE A CA 1
ATOM 1492 C C . ILE A 1 189 ? 18.909 -8.563 -23.058 1.00 90.62 189 ILE A C 1
ATOM 1494 O O . ILE A 1 189 ? 20.009 -8.376 -23.574 1.00 90.62 189 ILE A O 1
ATOM 1498 N N . SER A 1 190 ? 17.842 -7.859 -23.405 1.00 92.56 190 SER A N 1
ATOM 1499 C CA . SER A 1 190 ? 17.902 -6.621 -24.175 1.00 92.56 190 SER A CA 1
ATOM 1500 C C . SER A 1 190 ? 17.434 -5.481 -23.289 1.00 92.56 190 SER A C 1
ATOM 1502 O O . SER A 1 190 ? 16.428 -5.617 -22.592 1.00 92.56 190 SER A O 1
ATOM 1504 N N . ILE A 1 191 ? 18.151 -4.364 -23.321 1.00 91.50 191 ILE A N 1
ATOM 1505 C CA . ILE A 1 191 ? 17.794 -3.160 -22.575 1.00 91.50 191 ILE A CA 1
ATOM 1506 C C . ILE A 1 191 ? 17.312 -2.122 -23.580 1.00 91.50 191 ILE A C 1
ATOM 1508 O O . ILE A 1 191 ? 17.989 -1.843 -24.567 1.00 91.50 191 ILE A O 1
ATOM 1512 N N . TYR A 1 192 ? 16.140 -1.563 -23.315 1.00 91.25 192 TYR A N 1
ATOM 1513 C CA . TYR A 1 192 ? 15.601 -0.413 -24.020 1.00 91.25 192 TYR A CA 1
ATOM 1514 C C . TYR A 1 192 ? 15.617 0.781 -23.078 1.00 91.25 192 TYR A C 1
ATOM 1516 O O . TYR A 1 192 ? 15.267 0.663 -21.903 1.00 91.25 192 TYR A O 1
ATOM 1524 N N . SER A 1 193 ? 16.008 1.929 -23.605 1.00 88.69 193 SER A N 1
ATOM 1525 C CA . SER A 1 193 ? 15.890 3.207 -22.924 1.00 88.69 193 SER A CA 1
ATOM 1526 C C . SER A 1 193 ? 15.440 4.236 -23.943 1.00 88.69 193 SER A C 1
ATOM 1528 O O . SER A 1 193 ? 15.901 4.208 -25.084 1.00 88.69 193 SER A O 1
ATOM 1530 N N . ASP A 1 194 ? 14.515 5.093 -23.538 1.00 85.75 194 ASP A N 1
ATOM 1531 C CA . ASP A 1 194 ? 14.003 6.189 -24.355 1.00 85.75 194 ASP A CA 1
ATOM 1532 C C . ASP A 1 194 ? 13.906 7.454 -23.498 1.00 85.75 194 ASP A C 1
ATOM 1534 O O . ASP A 1 194 ? 13.888 7.366 -22.270 1.00 85.75 194 ASP A O 1
ATOM 1538 N N . ALA A 1 195 ? 13.864 8.622 -24.130 1.00 85.88 195 ALA A N 1
ATOM 1539 C CA . ALA A 1 195 ? 13.733 9.902 -23.450 1.00 85.88 195 ALA A CA 1
ATOM 1540 C C . ALA A 1 195 ? 12.281 10.393 -23.510 1.00 85.88 195 ALA A C 1
ATOM 1542 O O . ALA A 1 195 ? 11.728 10.646 -24.578 1.00 85.88 195 ALA A O 1
ATOM 1543 N N . SER A 1 196 ? 11.669 10.599 -22.348 1.00 84.06 196 SER A N 1
ATOM 1544 C CA . SER A 1 196 ? 10.400 11.309 -22.211 1.00 84.06 196 SER A CA 1
ATOM 1545 C C . SER A 1 196 ? 10.652 12.676 -21.585 1.00 84.06 196 SER A C 1
ATOM 1547 O O . SER A 1 196 ? 10.794 12.801 -20.365 1.00 84.06 196 SER A O 1
ATOM 1549 N N . ASN A 1 197 ? 10.646 13.716 -22.413 1.00 85.25 197 ASN A N 1
ATOM 1550 C CA . ASN A 1 197 ? 10.930 15.078 -21.971 1.00 85.25 197 ASN A CA 1
ATOM 1551 C C . ASN A 1 197 ? 9.621 15.818 -21.678 1.00 85.25 197 ASN A C 1
ATOM 1553 O O . ASN A 1 197 ? 8.751 15.953 -22.540 1.00 85.25 197 ASN A O 1
ATOM 1557 N N . HIS A 1 198 ? 9.468 16.315 -20.451 1.00 79.75 198 HIS A N 1
ATOM 1558 C CA . HIS A 1 198 ? 8.366 17.193 -20.080 1.00 79.75 198 HIS A CA 1
ATOM 1559 C C . HIS A 1 198 ? 8.901 18.436 -19.377 1.00 79.75 198 HIS A C 1
ATOM 1561 O O . HIS A 1 198 ? 9.287 18.391 -18.207 1.00 79.75 198 HIS A O 1
ATOM 1567 N N . LYS A 1 199 ? 8.878 19.567 -20.095 1.00 85.44 199 LYS A N 1
ATOM 1568 C CA . LYS A 1 199 ? 9.543 20.809 -19.673 1.00 85.44 199 LYS A CA 1
ATOM 1569 C C . LYS A 1 199 ? 11.028 20.521 -19.410 1.00 85.44 199 LYS A C 1
ATOM 1571 O O . LYS A 1 199 ? 11.676 19.913 -20.253 1.00 85.44 199 LYS A O 1
ATOM 1576 N N . ASP A 1 200 ? 11.531 20.893 -18.239 1.00 83.19 200 ASP A N 1
ATOM 1577 C CA . ASP A 1 200 ? 12.929 20.693 -17.853 1.00 83.19 200 ASP A CA 1
ATOM 1578 C C . ASP A 1 200 ? 13.198 19.299 -17.255 1.00 83.19 200 ASP A C 1
ATOM 1580 O O . ASP A 1 200 ? 14.333 18.985 -16.900 1.00 83.19 200 ASP A O 1
ATOM 1584 N N . ILE A 1 201 ? 12.169 18.451 -17.123 1.00 85.25 201 ILE A N 1
ATOM 1585 C CA . ILE A 1 201 ? 12.298 17.096 -16.579 1.00 85.25 201 ILE A CA 1
ATOM 1586 C C . ILE A 1 201 ? 12.505 16.117 -17.733 1.00 85.25 201 ILE A C 1
ATOM 1588 O O . ILE A 1 201 ? 11.639 15.972 -18.598 1.00 85.25 201 ILE A O 1
ATOM 1592 N N . LYS A 1 202 ? 13.634 15.410 -17.709 1.00 88.06 202 LYS A N 1
ATOM 1593 C CA . LYS A 1 202 ? 13.993 14.393 -18.700 1.00 88.06 202 LYS A CA 1
ATOM 1594 C C . LYS A 1 202 ? 13.900 13.024 -18.053 1.00 88.06 202 LYS A C 1
ATOM 1596 O O . LYS A 1 202 ? 14.727 12.677 -17.209 1.00 88.06 202 LYS A O 1
ATOM 1601 N N . LEU A 1 203 ? 12.852 12.285 -18.388 1.00 90.56 203 LEU A N 1
ATOM 1602 C CA . LEU A 1 203 ? 12.553 10.986 -17.796 1.00 90.56 203 LEU A CA 1
ATOM 1603 C C . LEU A 1 203 ? 13.059 9.873 -18.703 1.00 90.56 203 LEU A C 1
ATOM 1605 O O . LEU A 1 203 ? 12.758 9.860 -19.891 1.00 90.56 203 LEU A O 1
ATOM 1609 N N . PHE A 1 204 ? 13.775 8.922 -18.122 1.00 91.00 204 PHE A N 1
ATOM 1610 C CA . PHE A 1 204 ? 14.363 7.794 -18.826 1.00 91.00 204 PHE A CA 1
ATOM 1611 C C . PHE A 1 204 ? 13.859 6.480 -18.224 1.00 91.00 204 PHE A C 1
ATOM 1613 O O . PHE A 1 204 ? 14.376 6.030 -17.192 1.00 91.00 204 PHE A O 1
ATOM 1620 N N . PRO A 1 205 ? 12.831 5.850 -18.825 1.00 91.31 205 PRO A N 1
ATOM 1621 C CA . PRO A 1 205 ? 12.518 4.457 -18.548 1.00 91.31 205 PRO A CA 1
ATOM 1622 C C . PRO A 1 205 ? 13.672 3.560 -18.987 1.00 91.31 205 PRO A C 1
ATOM 1624 O O . PRO A 1 205 ? 14.051 3.555 -20.150 1.00 91.31 205 PRO A O 1
ATOM 1627 N N . THR A 1 206 ? 14.170 2.731 -18.078 1.00 91.19 206 THR A N 1
ATOM 1628 C CA . THR A 1 206 ? 14.977 1.562 -18.434 1.00 91.19 206 THR A CA 1
ATOM 1629 C C . THR A 1 206 ? 14.054 0.358 -18.454 1.00 91.19 206 THR A C 1
ATOM 1631 O O . THR A 1 206 ? 13.472 -0.010 -17.434 1.00 91.19 206 THR A O 1
ATOM 1634 N N . ILE A 1 207 ? 13.887 -0.250 -19.619 1.00 91.69 207 ILE A N 1
ATOM 1635 C CA . ILE A 1 207 ? 13.015 -1.398 -19.843 1.00 91.69 207 ILE A CA 1
ATOM 1636 C C . ILE A 1 207 ? 13.899 -2.582 -20.196 1.00 91.69 207 ILE A C 1
ATOM 1638 O O . ILE A 1 207 ? 14.781 -2.468 -21.042 1.00 91.69 207 ILE A O 1
ATOM 1642 N N . ILE A 1 208 ? 13.637 -3.734 -19.591 1.00 91.62 208 ILE A N 1
ATOM 1643 C CA . ILE A 1 208 ? 14.304 -4.971 -19.978 1.00 91.62 208 ILE A CA 1
ATOM 1644 C C . ILE A 1 208 ? 13.362 -5.832 -20.800 1.00 91.62 208 ILE A C 1
ATOM 1646 O O . ILE A 1 208 ? 12.153 -5.903 -20.546 1.00 91.62 208 ILE A O 1
ATOM 1650 N N . ARG A 1 209 ? 13.950 -6.573 -21.726 1.00 93.75 209 ARG A N 1
ATOM 1651 C CA . ARG A 1 209 ? 13.308 -7.673 -22.419 1.00 93.75 209 ARG A CA 1
ATOM 1652 C C . ARG A 1 209 ? 14.145 -8.927 -22.301 1.00 93.75 209 ARG A C 1
ATOM 1654 O O . ARG A 1 209 ? 15.355 -8.896 -22.497 1.00 93.75 209 ARG A O 1
ATOM 1661 N N . PHE A 1 210 ? 13.471 -10.028 -22.018 1.00 92.31 210 PHE A N 1
ATOM 1662 C CA . PHE A 1 210 ? 14.078 -11.343 -21.906 1.00 92.31 210 PHE A CA 1
ATOM 1663 C C . PHE A 1 210 ? 13.126 -12.425 -22.404 1.00 92.31 210 PHE A C 1
ATOM 1665 O O . PHE A 1 210 ? 11.930 -12.185 -22.591 1.00 92.31 210 PHE A O 1
ATOM 1672 N N . PHE A 1 211 ? 13.670 -13.616 -22.630 1.00 91.44 211 PHE A N 1
ATOM 1673 C CA . PHE A 1 211 ? 12.896 -14.803 -22.957 1.00 91.44 211 PHE A CA 1
ATOM 1674 C C . PHE A 1 211 ? 12.759 -15.683 -21.715 1.00 91.44 211 PHE A C 1
ATOM 1676 O O . PHE A 1 211 ? 13.758 -16.095 -21.134 1.00 91.44 211 PHE A O 1
ATOM 1683 N N . ASP A 1 212 ? 11.520 -15.952 -21.322 1.00 87.94 212 ASP A N 1
ATOM 1684 C CA . ASP A 1 212 ? 11.165 -16.967 -20.339 1.00 87.94 212 ASP A CA 1
ATOM 1685 C C . ASP A 1 212 ? 10.719 -18.232 -21.086 1.00 87.94 212 ASP A C 1
ATOM 1687 O O . ASP A 1 212 ? 9.863 -18.169 -21.971 1.00 87.94 212 ASP A O 1
ATOM 1691 N N . SER A 1 213 ? 11.292 -19.382 -20.734 1.00 86.56 213 SER A N 1
ATOM 1692 C CA . SER A 1 213 ? 10.972 -20.667 -21.359 1.00 86.56 213 SER A CA 1
ATOM 1693 C C . SER A 1 213 ? 9.516 -21.086 -21.173 1.00 86.56 213 SER A C 1
ATOM 1695 O O . SER A 1 213 ? 8.981 -21.787 -22.026 1.00 86.56 213 SER A O 1
ATOM 1697 N N . GLU A 1 214 ? 8.874 -20.673 -20.078 1.00 88.19 214 GLU A N 1
ATOM 1698 C CA . GLU A 1 214 ? 7.492 -21.060 -19.782 1.00 88.19 214 GLU A CA 1
ATOM 1699 C C . GLU A 1 214 ? 6.484 -20.143 -20.475 1.00 88.19 214 GLU A C 1
ATOM 1701 O O . GLU A 1 214 ? 5.453 -20.591 -20.975 1.00 88.19 214 GLU A O 1
ATOM 1706 N N . THR A 1 215 ? 6.771 -18.841 -20.502 1.00 88.31 215 THR A N 1
ATOM 1707 C CA . THR A 1 215 ? 5.774 -17.823 -20.855 1.00 88.31 215 THR A CA 1
ATOM 1708 C C . THR A 1 215 ? 6.176 -16.915 -22.022 1.00 88.31 215 THR A C 1
ATOM 1710 O O . THR A 1 215 ? 5.448 -15.970 -22.351 1.00 88.31 215 THR A O 1
ATOM 1713 N N . GLY A 1 216 ? 7.307 -17.209 -22.665 1.00 91.19 216 GLY A N 1
ATOM 1714 C CA . GLY A 1 216 ? 7.811 -16.551 -23.864 1.00 91.19 216 GLY A CA 1
ATOM 1715 C C . GLY A 1 216 ? 8.508 -15.216 -23.598 1.00 91.19 216 GLY A C 1
ATOM 1716 O O . GLY A 1 216 ? 9.108 -14.977 -22.553 1.00 91.19 216 GLY A O 1
ATOM 1717 N N . ILE A 1 217 ? 8.448 -14.315 -24.580 1.00 91.75 217 ILE A N 1
ATOM 1718 C CA . ILE A 1 217 ? 9.091 -12.998 -24.489 1.00 91.75 217 ILE A CA 1
ATOM 1719 C C . ILE A 1 217 ? 8.381 -12.141 -23.435 1.00 91.75 217 ILE A C 1
ATOM 1721 O O . ILE A 1 217 ? 7.174 -11.900 -23.516 1.00 91.75 217 ILE A O 1
ATOM 1725 N N . LYS A 1 218 ? 9.149 -11.607 -22.484 1.00 91.12 218 LYS A N 1
ATOM 1726 C CA . LYS A 1 218 ? 8.685 -10.647 -21.481 1.00 91.12 218 LYS A CA 1
ATOM 1727 C C . LYS A 1 218 ? 9.364 -9.308 -21.648 1.00 91.12 218 LYS A C 1
ATOM 1729 O O . LYS A 1 218 ? 10.552 -9.232 -21.936 1.00 91.12 218 LYS A O 1
ATOM 1734 N N . ILE A 1 219 ? 8.578 -8.261 -21.428 1.00 90.75 219 ILE A N 1
ATOM 1735 C CA . ILE A 1 219 ? 9.017 -6.869 -21.382 1.00 90.75 219 ILE A CA 1
ATOM 1736 C C . ILE A 1 219 ? 8.587 -6.319 -20.025 1.0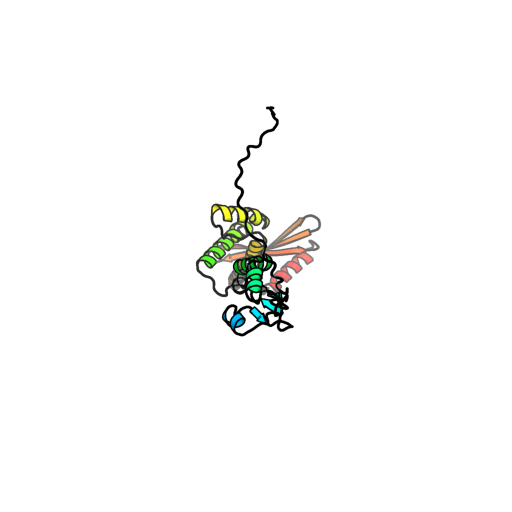0 90.75 219 ILE A C 1
ATOM 1738 O O . ILE A 1 219 ? 7.430 -6.498 -19.624 1.00 90.75 219 ILE A O 1
ATOM 1742 N N . ARG A 1 220 ? 9.519 -5.723 -19.284 1.00 88.94 220 ARG A N 1
ATOM 1743 C CA . ARG A 1 220 ? 9.289 -5.201 -17.932 1.00 88.94 220 ARG A CA 1
ATOM 1744 C C . ARG A 1 220 ? 10.041 -3.894 -17.733 1.00 88.94 220 ARG A C 1
ATOM 1746 O O . ARG A 1 220 ? 11.165 -3.752 -18.204 1.00 88.94 220 ARG A O 1
ATOM 1753 N N . ILE A 1 221 ? 9.428 -2.962 -17.009 1.00 87.12 221 ILE A N 1
ATOM 1754 C CA . ILE A 1 221 ? 10.112 -1.749 -16.554 1.00 87.12 221 ILE A CA 1
ATOM 1755 C C . ILE A 1 221 ? 11.091 -2.154 -15.452 1.00 87.12 221 ILE A C 1
ATOM 1757 O O . ILE A 1 221 ? 10.711 -2.832 -14.498 1.00 87.12 221 ILE A O 1
ATOM 1761 N N . PHE A 1 222 ? 12.346 -1.758 -15.613 1.00 88.19 222 PHE A N 1
ATOM 1762 C CA . PHE A 1 222 ? 13.433 -2.037 -14.683 1.00 88.19 222 PHE A CA 1
ATOM 1763 C C . PHE A 1 222 ? 13.651 -0.892 -13.706 1.00 88.19 222 PHE A C 1
ATOM 1765 O O . PHE A 1 222 ? 13.769 -1.107 -12.500 1.00 88.19 222 PHE A O 1
ATOM 1772 N N . ASP A 1 223 ? 13.689 0.324 -14.245 1.00 89.19 223 ASP A N 1
ATOM 1773 C CA . ASP A 1 223 ? 13.814 1.556 -13.483 1.00 89.19 223 ASP A CA 1
ATOM 1774 C C . ASP A 1 223 ? 13.240 2.731 -14.284 1.00 89.19 223 ASP A C 1
ATOM 1776 O O . ASP A 1 223 ? 13.023 2.636 -15.497 1.00 89.19 223 ASP A O 1
ATOM 1780 N N . PHE A 1 224 ? 12.976 3.837 -13.600 1.00 88.19 224 PHE A N 1
ATOM 1781 C CA . PHE A 1 224 ? 12.446 5.058 -14.189 1.00 88.19 224 PHE A CA 1
ATOM 1782 C C . PHE A 1 224 ? 13.069 6.263 -13.490 1.00 88.19 224 PHE A C 1
ATOM 1784 O O . PHE A 1 224 ? 12.696 6.607 -12.367 1.00 88.19 224 PHE A O 1
ATOM 1791 N N . VAL A 1 225 ? 14.045 6.890 -14.143 1.00 91.00 225 VAL A N 1
ATOM 1792 C CA . VAL A 1 225 ? 14.880 7.927 -13.524 1.00 91.00 225 VAL A CA 1
ATOM 1793 C C . VAL A 1 225 ? 14.729 9.268 -14.227 1.00 91.00 225 VAL A C 1
ATOM 1795 O O . VAL A 1 225 ? 14.472 9.331 -15.426 1.00 91.00 225 VAL A O 1
ATOM 1798 N N . SER A 1 226 ? 14.904 10.354 -13.476 1.00 92.12 226 SER A N 1
ATOM 1799 C CA . SER A 1 226 ? 15.035 11.696 -14.042 1.00 92.12 226 SER A CA 1
ATOM 1800 C C . SER A 1 226 ? 16.514 12.028 -14.197 1.00 92.12 226 SER A C 1
ATOM 1802 O O . SER A 1 226 ? 17.260 11.935 -13.222 1.00 92.12 226 SER A O 1
ATOM 1804 N N . LEU A 1 227 ? 16.928 12.455 -15.388 1.00 91.00 227 LEU A N 1
ATOM 1805 C CA . LEU A 1 227 ? 18.309 12.836 -15.691 1.00 91.00 227 LEU A CA 1
ATOM 1806 C C . LEU A 1 227 ? 18.418 14.345 -15.966 1.00 91.00 227 LEU A C 1
ATOM 1808 O O . LEU A 1 227 ? 17.454 14.964 -16.416 1.00 91.00 227 LEU A O 1
ATOM 1812 N N . PRO A 1 228 ? 19.584 14.966 -15.711 1.00 89.75 228 PRO A N 1
ATOM 1813 C CA . PRO A 1 228 ? 19.797 16.389 -15.988 1.00 89.75 228 PRO A CA 1
ATOM 1814 C C . PRO A 1 228 ? 20.005 16.685 -17.485 1.00 89.75 228 PRO A C 1
ATOM 1816 O O . PRO A 1 228 ? 19.925 17.834 -17.915 1.00 89.75 228 PRO A O 1
ATOM 1819 N N . GLY A 1 229 ? 20.287 15.663 -18.297 1.00 89.06 229 GLY A N 1
ATOM 1820 C CA . GLY A 1 229 ? 20.659 15.796 -19.703 1.00 89.06 229 GLY A CA 1
ATOM 1821 C C . GLY A 1 229 ? 20.377 14.529 -20.508 1.00 89.06 229 GLY A C 1
ATOM 1822 O O . GLY A 1 229 ? 19.971 13.517 -19.949 1.00 89.06 229 GLY A O 1
ATOM 1823 N N . GLU A 1 230 ? 20.593 14.612 -21.822 1.00 88.38 230 GLU A N 1
ATOM 1824 C CA . GLU A 1 230 ? 20.308 13.533 -22.794 1.00 88.38 230 GLU A CA 1
ATOM 1825 C C . GLU A 1 230 ? 21.565 13.142 -23.581 1.00 88.38 230 GLU A C 1
ATOM 1827 O O . GLU A 1 230 ? 21.475 12.563 -24.658 1.00 88.38 230 GLU A O 1
ATOM 1832 N N . THR A 1 231 ? 22.754 13.505 -23.088 1.00 90.88 231 THR A N 1
ATOM 1833 C CA . THR A 1 231 ? 23.991 13.107 -23.765 1.00 90.88 231 THR A CA 1
ATOM 1834 C C . THR A 1 231 ? 24.203 11.605 -23.618 1.00 90.88 231 THR A C 1
ATOM 1836 O O . THR A 1 231 ? 23.770 10.990 -22.634 1.00 90.88 231 THR A O 1
ATOM 1839 N N . SER A 1 232 ? 24.895 11.013 -24.590 1.00 89.94 232 SER A N 1
ATOM 1840 C CA . SER A 1 232 ? 25.232 9.589 -24.611 1.00 89.94 232 SER A CA 1
ATOM 1841 C C . SER A 1 232 ? 25.885 9.128 -23.313 1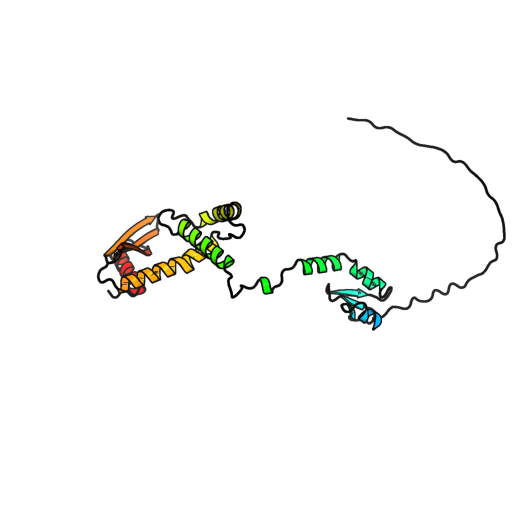.00 89.94 232 SER A C 1
ATOM 1843 O O . SER A 1 232 ? 25.546 8.069 -22.794 1.00 89.94 232 SER A O 1
ATOM 1845 N N . GLU A 1 233 ? 26.772 9.943 -22.749 1.00 93.12 233 GLU A N 1
ATOM 1846 C CA . GLU A 1 233 ? 27.536 9.620 -21.544 1.00 93.12 233 GLU A CA 1
ATOM 1847 C C . GLU A 1 233 ? 26.629 9.566 -20.313 1.00 93.12 233 GLU A C 1
ATOM 1849 O O . GLU A 1 233 ? 26.766 8.662 -19.489 1.00 93.12 233 GLU A O 1
ATOM 1854 N N . ILE A 1 234 ? 25.680 10.503 -20.195 1.00 91.75 234 ILE A N 1
ATOM 1855 C CA . ILE A 1 234 ? 24.727 10.564 -19.078 1.00 91.75 234 ILE A CA 1
ATOM 1856 C C . ILE A 1 234 ? 23.804 9.344 -19.115 1.00 91.75 234 ILE A C 1
ATOM 1858 O O . ILE A 1 234 ? 23.610 8.683 -18.093 1.00 91.75 234 ILE A O 1
ATOM 1862 N N . ILE A 1 235 ? 23.270 9.021 -20.295 1.00 91.00 235 ILE A N 1
ATOM 1863 C CA . ILE A 1 235 ? 22.371 7.878 -20.484 1.00 91.00 235 ILE A CA 1
ATOM 1864 C C . ILE A 1 235 ? 23.123 6.566 -20.227 1.00 91.00 235 ILE A C 1
ATOM 1866 O O . ILE A 1 235 ? 22.643 5.728 -19.465 1.00 91.00 235 ILE A O 1
ATOM 1870 N N . PHE A 1 236 ? 24.320 6.405 -20.799 1.00 91.31 236 PHE A N 1
ATOM 1871 C CA . PHE A 1 236 ? 25.153 5.218 -20.602 1.00 91.31 236 PHE A CA 1
ATOM 1872 C C . PHE A 1 236 ? 25.496 5.011 -19.123 1.00 91.31 236 PHE A C 1
ATOM 1874 O O . PHE A 1 236 ? 25.247 3.937 -18.578 1.00 91.31 236 PHE A O 1
ATOM 1881 N N . SER A 1 237 ? 25.975 6.059 -18.447 1.00 92.38 237 SER A N 1
ATOM 1882 C CA . SER A 1 237 ? 26.311 6.003 -17.019 1.00 92.38 237 SER A CA 1
ATOM 1883 C C . SER A 1 237 ? 25.091 5.658 -16.165 1.00 92.38 237 SER A C 1
ATOM 1885 O O . SER A 1 237 ? 25.190 4.871 -15.228 1.00 92.38 237 SER A O 1
ATOM 1887 N N . SER A 1 238 ? 23.918 6.207 -16.502 1.00 92.00 238 SER A N 1
ATOM 1888 C CA . SER A 1 238 ? 22.666 5.879 -15.820 1.00 92.00 238 SER A CA 1
ATOM 1889 C C . SER A 1 238 ? 22.322 4.395 -15.944 1.00 92.00 238 SER A C 1
ATOM 1891 O O . SER A 1 238 ? 21.988 3.767 -14.943 1.00 92.00 238 SER A O 1
ATOM 1893 N N . ILE A 1 239 ? 22.416 3.822 -17.148 1.00 90.88 239 ILE A N 1
ATOM 1894 C CA . ILE A 1 239 ? 22.112 2.404 -17.382 1.00 90.88 239 ILE A CA 1
ATOM 1895 C C . ILE A 1 239 ? 23.082 1.508 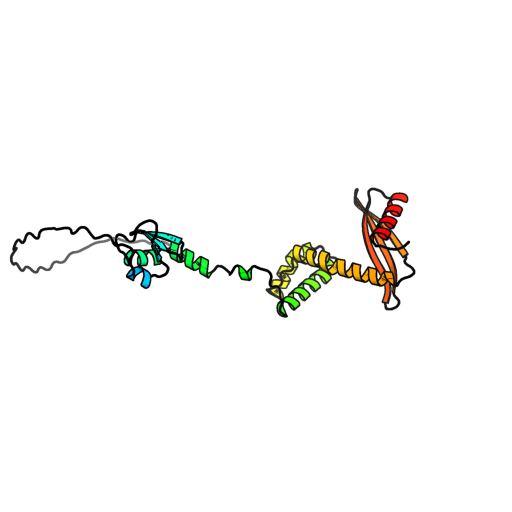-16.603 1.00 90.88 239 ILE A C 1
ATOM 1897 O O . ILE A 1 239 ? 22.627 0.598 -15.912 1.00 90.88 239 ILE A O 1
ATOM 1901 N N . ILE A 1 240 ? 24.389 1.788 -16.648 1.00 90.44 240 ILE A N 1
ATOM 1902 C CA . ILE A 1 240 ? 25.398 1.023 -15.896 1.00 90.44 240 ILE A CA 1
ATOM 1903 C C . ILE A 1 240 ? 25.113 1.068 -14.392 1.00 90.44 240 ILE A C 1
ATOM 1905 O O . ILE A 1 240 ? 24.995 0.019 -13.763 1.00 90.44 240 ILE A O 1
ATOM 1909 N N . ASN A 1 241 ? 24.874 2.258 -13.831 1.00 91.00 241 ASN A N 1
ATOM 1910 C CA . ASN A 1 241 ? 24.540 2.412 -12.413 1.00 91.00 241 ASN A CA 1
ATOM 1911 C C . ASN A 1 241 ? 23.290 1.609 -12.013 1.00 91.00 241 ASN A C 1
ATOM 1913 O O . ASN A 1 241 ? 23.235 1.030 -10.926 1.00 91.00 241 ASN A O 1
ATOM 1917 N N . ILE A 1 242 ? 22.268 1.579 -12.875 1.00 88.69 242 ILE A N 1
ATOM 1918 C CA . ILE A 1 242 ? 21.040 0.812 -12.640 1.00 88.69 242 ILE A CA 1
ATOM 1919 C C . ILE A 1 242 ? 21.342 -0.695 -12.627 1.00 88.69 242 ILE A C 1
ATOM 1921 O O . ILE A 1 242 ? 20.857 -1.401 -11.739 1.00 88.69 242 ILE A O 1
ATOM 1925 N N . LEU A 1 243 ? 22.157 -1.190 -13.562 1.00 86.38 243 LEU A N 1
ATOM 1926 C CA . LEU A 1 243 ? 22.548 -2.603 -13.633 1.00 86.38 243 LEU A CA 1
ATOM 1927 C C . LEU A 1 243 ? 23.376 -3.032 -12.417 1.00 86.38 243 LEU A C 1
ATOM 1929 O O . LEU A 1 243 ? 23.041 -4.028 -11.770 1.00 86.38 243 LEU A O 1
ATOM 1933 N N . GLU A 1 244 ? 24.384 -2.244 -12.043 1.00 85.69 244 GLU A N 1
ATOM 1934 C CA . GLU A 1 244 ? 25.243 -2.509 -10.884 1.00 85.69 244 GLU A CA 1
ATOM 1935 C C . GLU A 1 244 ? 24.447 -2.516 -9.575 1.00 85.69 244 GLU A C 1
ATOM 1937 O O . GLU A 1 244 ? 24.541 -3.453 -8.778 1.00 85.69 244 GLU A O 1
ATOM 1942 N N . LYS A 1 245 ? 23.585 -1.510 -9.368 1.00 83.06 245 LYS A N 1
ATOM 1943 C CA . LYS A 1 245 ? 22.722 -1.408 -8.179 1.00 83.06 245 LYS A CA 1
ATOM 1944 C C . LYS A 1 245 ? 21.812 -2.623 -8.020 1.00 83.06 245 LYS A C 1
ATOM 1946 O O . LYS A 1 245 ? 21.455 -2.993 -6.901 1.00 83.06 245 LYS A O 1
ATOM 1951 N N . LYS A 1 246 ? 21.406 -3.226 -9.135 1.00 74.69 246 LYS A N 1
ATOM 1952 C CA . LYS A 1 246 ? 20.526 -4.396 -9.176 1.00 74.69 246 LYS A CA 1
ATOM 1953 C C . LYS A 1 246 ? 21.302 -5.716 -9.240 1.00 74.69 246 LYS A C 1
ATOM 1955 O O . LYS A 1 246 ? 20.678 -6.756 -9.408 1.00 74.69 246 LYS A O 1
ATOM 1960 N N . GLN A 1 247 ? 22.623 -5.674 -9.033 1.00 67.25 247 GLN A N 1
ATOM 1961 C CA . GLN A 1 247 ? 23.531 -6.825 -8.991 1.00 67.25 247 GLN A CA 1
ATOM 1962 C C . GLN A 1 247 ? 23.560 -7.645 -10.287 1.00 67.25 247 GLN A C 1
ATOM 1964 O O . GLN A 1 247 ? 23.873 -8.837 -10.264 1.00 67.25 247 GLN A O 1
ATOM 1969 N N . PHE A 1 248 ? 23.286 -7.014 -11.430 1.00 62.94 248 PHE A N 1
ATOM 1970 C CA . PHE A 1 248 ? 23.603 -7.633 -12.709 1.00 62.94 248 PHE A CA 1
ATOM 1971 C C . PHE A 1 248 ? 25.112 -7.631 -12.888 1.00 62.94 248 PHE A C 1
ATOM 1973 O O . PHE A 1 248 ? 25.734 -6.574 -12.951 1.00 62.94 248 PHE A O 1
ATOM 1980 N N . LYS A 1 249 ? 25.703 -8.825 -12.966 1.00 50.75 249 LYS A N 1
ATOM 1981 C CA . LYS A 1 249 ? 27.075 -8.974 -13.444 1.00 50.75 249 LYS A CA 1
ATOM 1982 C C . LYS A 1 249 ? 27.064 -8.742 -14.953 1.00 50.75 249 LYS A C 1
ATOM 1984 O O . LYS A 1 249 ? 26.690 -9.641 -15.702 1.00 50.75 249 LYS A O 1
ATOM 1989 N N . THR A 1 250 ? 27.389 -7.522 -15.362 1.00 42.59 250 THR A N 1
ATOM 1990 C CA . THR A 1 250 ? 27.864 -7.214 -16.718 1.00 42.59 250 THR A CA 1
ATOM 1991 C C . THR A 1 250 ? 29.266 -7.752 -16.932 1.00 42.59 250 THR A C 1
ATOM 1993 O O . THR A 1 250 ? 30.066 -7.675 -15.970 1.00 42.59 250 THR A O 1
#

Organism: NCBI:txid3147026